Protein AF-A0AAV0TMD1-F1 (afdb_monomer)

Mean predicted aligned error: 18.76 Å

Solvent-accessible surface area (backbone atoms only — not comparable to full-atom values): 13652 Å² total; per-residue (Å²): 110,69,68,64,51,49,54,60,65,64,40,87,86,66,90,62,85,29,67,58,72,55,53,48,54,49,57,73,68,62,56,86,74,88,58,94,84,56,77,78,80,42,66,69,58,45,50,56,49,50,53,46,51,49,51,52,54,51,53,52,48,53,52,71,69,36,71,68,27,58,66,19,66,53,48,62,47,55,46,44,46,55,53,45,29,69,76,65,32,58,67,54,47,52,52,48,54,50,50,51,54,51,47,66,62,55,77,72,71,88,73,93,77,91,77,90,79,87,89,81,87,87,86,86,90,80,91,77,91,75,90,76,80,94,77,79,87,77,76,74,48,55,12,84,78,79,70,43,77,40,86,79,82,76,90,77,91,87,83,87,83,93,82,81,92,76,87,75,98,78,67,97,56,57,67,44,68,47,96,88,67,53,52,29,40,41,90,62,42,51,65,47,35,76,76,64,42,29,42,92,73,78,62,48,69,73,80,127

Organism: NCBI:txid134698

Secondary structure (DSSP, 8-state):
-HHHHHHHHT-TT---SSSHHHHHHHHHHHS----TTS-TT-HHHHHHHHHHHHHHHHHHHHHHH-GGGGG-HIIIIIIHHHHHHHHH-HHHHHHHHHHHHHHHHHTT--------------------------------EE-TTT-PEE-----S----------S-----PPEEEPTTS-EEEHHHHHHHHHHH-B-TTT--B---

Foldseek 3Di:
DLLVQLLVLLPPPDDWQACSVVLNVLSVPLQDDDDPPDPCPDPVNVVVNVVSVVVNLVVLVVSLPPPSRLLDPSSPPVSVLSSCCVPPNPVRSVVVVVVVVVVVVVVPDDDDDDDDDDDDDDDDDDDDDDDDDDDDPPPFQAAPQSRHGDDDPDPDDDDDDDPDDDDDCPDPFDWDQAPVRHIHGPVRCVVVCVPQCADPSPRHRRDD

Sequence (208 aa):
MLHQQLLLTLQHGHFCNAACPWLYSFLSTRFPRKHIFQRSSSSRTVQARREKLLLLLTSTLDFLLNKKNYACNIAINDVAKLFAEFLYGKDAVAQYIVKYKSKATSSKNHSQHRSVGVLHGDEELAGSILNNKPGQQSGFIICGVCNGPVACRVKGDSHVSLLNASRRRRSSAYAITLQCGHQFHDECIVPVLNETLRCPTCYHLEIQ

InterPro domains:
  IPR001841 Zinc finger, RING-type [PF13923] (176-202)
  IPR001841 Zinc finger, RING-type [PS50089] (143-202)
  IPR001841 Zinc finger, RING-type [SM00184] (143-202)
  IPR013083 Zinc finger, RING/FYVE/PHD-type [G3DSA:3.30.40.10] (128-206)

Radius of gyration: 23.85 Å; Cα contacts (8 Å, |Δi|>4): 154; chains: 1; bounding box: 53×59×67 Å

Nearest PDB structures (foldseek):
  2ect-assembly1_A  TM=7.270E-01  e=2.287E-02  Mus musculus
  5ulh-assembly1_C  TM=8.776E-01  e=6.868E-02  Homo sapiens
  1x4j-assembly1_A  TM=8.023E-01  e=5.774E-02  Homo sapiens
  7ojx-assembly1_A  TM=8.422E-01  e=9.173E-02  Homo sapiens

pLDDT: mean 71.26, std 21.23, range [29.3, 96.12]

Structure (mmCIF, N/CA/C/O backbone):
data_AF-A0AAV0TMD1-F1
#
_entry.id   AF-A0AAV0TMD1-F1
#
loop_
_atom_site.group_PDB
_atom_site.id
_atom_site.type_symbol
_atom_site.label_atom_id
_atom_site.label_alt_id
_atom_site.label_comp_id
_atom_site.label_asym_id
_atom_site.label_entity_id
_atom_site.label_seq_id
_atom_site.pdbx_PDB_ins_code
_atom_site.Cartn_x
_atom_site.Cartn_y
_atom_site.Cartn_z
_atom_site.occupancy
_atom_site.B_iso_or_equiv
_atom_site.auth_seq_id
_atom_site.auth_comp_id
_atom_site.auth_asym_id
_atom_site.auth_atom_id
_atom_site.pdbx_PDB_model_num
ATOM 1 N N . MET A 1 1 ? 13.495 7.071 -4.441 1.00 71.75 1 MET A N 1
ATOM 2 C CA . MET A 1 1 ? 13.081 6.016 -5.397 1.00 71.75 1 MET A CA 1
ATOM 3 C C . MET A 1 1 ? 12.053 5.157 -4.678 1.00 71.75 1 MET A C 1
ATOM 5 O O . MET A 1 1 ? 12.425 4.532 -3.692 1.00 71.75 1 MET A O 1
ATOM 9 N N . LEU A 1 2 ? 10.787 5.161 -5.123 1.00 84.81 2 LEU A N 1
ATOM 10 C CA . LEU A 1 2 ? 9.647 4.563 -4.401 1.00 84.81 2 LEU A CA 1
ATOM 11 C C . LEU A 1 2 ? 9.932 3.151 -3.879 1.00 84.81 2 LEU A C 1
ATOM 13 O O . LEU A 1 2 ? 9.699 2.879 -2.713 1.00 84.81 2 LEU A O 1
ATOM 17 N N . HIS A 1 3 ? 10.464 2.268 -4.726 1.00 87.69 3 HIS A N 1
ATOM 18 C CA . HIS A 1 3 ? 10.733 0.874 -4.364 1.00 87.69 3 HIS A CA 1
ATOM 19 C C . HIS A 1 3 ? 11.619 0.731 -3.121 1.00 87.69 3 HIS A C 1
ATOM 21 O O . HIS A 1 3 ? 11.252 0.023 -2.191 1.00 87.69 3 HIS A O 1
ATOM 27 N N . GLN A 1 4 ? 12.734 1.461 -3.066 1.00 87.62 4 GLN A N 1
ATOM 28 C CA . GLN A 1 4 ? 13.6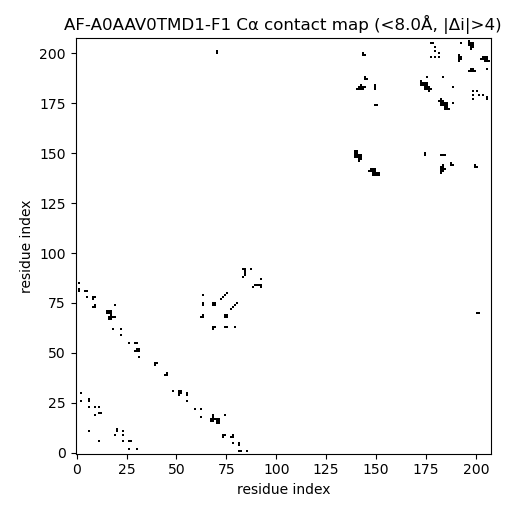28 1.444 -1.906 1.00 87.62 4 GLN A CA 1
ATOM 29 C C . GLN A 1 4 ? 12.930 1.990 -0.657 1.00 87.62 4 GLN A C 1
ATOM 31 O O . GLN A 1 4 ? 13.082 1.430 0.422 1.00 87.62 4 GLN A O 1
ATOM 36 N N . GLN A 1 5 ? 12.135 3.053 -0.807 1.00 90.00 5 GLN A N 1
ATOM 37 C CA . GLN A 1 5 ? 11.388 3.640 0.306 1.00 90.00 5 GLN A CA 1
ATOM 38 C C . GLN A 1 5 ? 10.318 2.679 0.832 1.00 90.00 5 GLN A C 1
ATOM 40 O O . GLN A 1 5 ? 10.209 2.516 2.038 1.00 90.00 5 GLN A O 1
ATOM 45 N N . LEU A 1 6 ? 9.600 1.976 -0.049 1.00 89.94 6 LEU A N 1
ATOM 46 C CA . LEU A 1 6 ? 8.625 0.959 0.345 1.00 89.94 6 LEU A CA 1
ATOM 47 C C . LEU A 1 6 ? 9.282 -0.188 1.118 1.00 89.94 6 LEU A C 1
ATOM 49 O O . LEU A 1 6 ? 8.762 -0.580 2.157 1.00 89.94 6 LEU A O 1
ATOM 53 N N . LEU A 1 7 ? 10.424 -0.705 0.651 1.00 90.19 7 LEU A N 1
ATOM 54 C CA . LEU A 1 7 ? 11.139 -1.782 1.347 1.00 90.19 7 LEU A CA 1
ATOM 55 C C . LEU A 1 7 ? 11.644 -1.348 2.730 1.00 90.19 7 LEU A C 1
ATOM 57 O O . LEU A 1 7 ? 11.557 -2.125 3.677 1.00 90.19 7 LEU A O 1
ATOM 61 N N . LEU A 1 8 ? 12.147 -0.116 2.852 1.00 88.25 8 LEU A N 1
ATOM 62 C CA . LEU A 1 8 ? 12.602 0.441 4.128 1.00 88.25 8 LEU A CA 1
ATOM 63 C C . LEU A 1 8 ? 11.435 0.661 5.097 1.00 88.25 8 LEU A C 1
ATOM 65 O O . LEU A 1 8 ? 11.515 0.273 6.259 1.00 88.25 8 LEU A O 1
ATOM 69 N N . THR A 1 9 ? 10.339 1.248 4.615 1.00 87.75 9 THR A N 1
ATOM 70 C CA . THR A 1 9 ? 9.151 1.536 5.425 1.00 87.75 9 THR A CA 1
ATOM 71 C C . THR A 1 9 ? 8.428 0.279 5.866 1.00 87.75 9 THR A C 1
ATOM 73 O O . THR A 1 9 ? 7.967 0.219 6.998 1.00 87.75 9 THR A O 1
ATOM 76 N N . LEU A 1 10 ? 8.375 -0.748 5.016 1.00 85.06 10 LEU A N 1
ATOM 77 C CA . LEU A 1 10 ? 7.808 -2.039 5.388 1.00 85.06 10 LEU A CA 1
ATOM 78 C C . LEU A 1 10 ? 8.576 -2.736 6.510 1.00 85.06 10 LEU A C 1
ATOM 80 O O . LEU A 1 10 ? 8.071 -3.758 6.948 1.00 85.06 10 LEU A O 1
ATOM 84 N N . GLN A 1 11 ? 9.738 -2.229 6.956 1.00 71.00 11 GLN A N 1
ATOM 85 C CA . GLN A 1 11 ? 10.511 -2.721 8.103 1.00 71.00 11 GLN A CA 1
ATOM 86 C C . GLN A 1 11 ? 10.475 -4.248 8.216 1.00 71.00 11 GLN A C 1
ATOM 88 O O . GLN A 1 11 ? 9.610 -4.822 8.883 1.00 71.00 11 GLN A O 1
ATOM 93 N N . HIS A 1 12 ? 11.397 -4.916 7.526 1.00 68.56 12 HIS A N 1
ATOM 94 C CA . HIS A 1 12 ? 11.521 -6.370 7.584 1.00 68.56 12 HIS A CA 1
ATOM 95 C C . HIS A 1 12 ? 11.358 -6.926 9.003 1.00 68.56 12 HIS A C 1
ATOM 97 O O . HIS A 1 12 ? 12.115 -6.562 9.898 1.00 68.56 12 HIS A O 1
ATOM 103 N N . GLY A 1 13 ? 10.405 -7.845 9.179 1.00 64.44 13 GLY A N 1
ATOM 104 C CA . GLY A 1 13 ? 10.243 -8.578 10.435 1.00 64.44 13 GLY A CA 1
ATOM 105 C C . GLY A 1 13 ? 9.405 -7.880 11.508 1.00 64.44 13 GLY A C 1
ATOM 106 O O . GLY A 1 13 ? 9.410 -8.344 12.643 1.00 64.44 13 GLY A O 1
ATOM 107 N N . HIS A 1 14 ? 8.663 -6.812 11.190 1.00 79.31 14 HIS A N 1
ATOM 108 C CA . HIS A 1 14 ? 7.630 -6.334 12.110 1.00 79.31 14 HIS A CA 1
ATOM 109 C C . HIS A 1 14 ? 6.510 -7.377 12.266 1.00 79.31 14 HIS A C 1
ATOM 111 O O . HIS A 1 14 ? 6.084 -8.019 11.301 1.00 79.31 14 HIS A O 1
ATOM 117 N N . PHE A 1 15 ? 6.004 -7.522 13.488 1.00 78.69 15 PHE A N 1
ATOM 118 C CA . PHE A 1 15 ? 4.917 -8.443 13.797 1.00 78.69 15 PHE A CA 1
ATOM 119 C C . PHE A 1 15 ? 3.576 -7.750 13.550 1.00 78.69 15 PHE A C 1
ATOM 121 O O . PHE A 1 15 ? 3.218 -6.798 14.240 1.00 78.69 15 PHE A O 1
ATOM 128 N N . CYS A 1 16 ? 2.833 -8.206 12.544 1.00 85.94 16 CYS A N 1
ATOM 129 C CA . CYS A 1 16 ? 1.462 -7.768 12.294 1.00 85.94 16 CYS A CA 1
ATOM 130 C C . CYS A 1 16 ? 0.630 -8.906 11.695 1.00 85.94 16 CYS A C 1
ATOM 132 O O . CYS A 1 16 ? 1.174 -9.895 11.209 1.00 85.94 16 CYS A O 1
ATOM 134 N N . ASN A 1 17 ? -0.694 -8.737 11.689 1.00 82.56 17 ASN A N 1
ATOM 135 C CA . ASN A 1 17 ? -1.629 -9.706 11.111 1.00 82.56 17 ASN A CA 1
ATOM 136 C C . ASN A 1 17 ? -1.992 -9.402 9.639 1.00 82.56 17 ASN A C 1
ATOM 138 O O . ASN A 1 17 ? -2.983 -9.907 9.116 1.00 82.56 17 ASN A O 1
ATOM 142 N N . ALA A 1 18 ? -1.224 -8.529 8.982 1.00 89.75 18 ALA A N 1
ATOM 143 C CA . ALA A 1 18 ? -1.392 -8.174 7.576 1.00 89.75 18 ALA A CA 1
ATOM 144 C C . ALA A 1 18 ? -0.436 -8.986 6.691 1.00 89.75 18 ALA A C 1
ATOM 146 O O . ALA A 1 18 ? 0.577 -9.513 7.149 1.00 89.75 18 ALA A O 1
ATOM 147 N N . ALA A 1 19 ? -0.682 -9.005 5.381 1.00 91.62 19 ALA A N 1
ATOM 148 C CA . ALA A 1 19 ? 0.196 -9.654 4.405 1.00 91.62 19 ALA A CA 1
ATOM 149 C C . ALA A 1 19 ? 1.494 -8.853 4.114 1.00 91.62 19 ALA A C 1
ATOM 151 O O . ALA A 1 19 ? 2.030 -8.899 3.006 1.00 91.62 19 ALA A O 1
ATOM 152 N N . CYS A 1 20 ? 2.014 -8.095 5.087 1.00 92.06 20 CYS A N 1
ATOM 153 C CA . CYS A 1 20 ? 3.239 -7.306 4.942 1.00 92.06 20 CYS A CA 1
ATOM 154 C C . CYS A 1 20 ? 4.465 -8.146 4.531 1.00 92.06 20 CYS A C 1
ATOM 156 O O . CYS A 1 20 ? 5.206 -7.696 3.651 1.00 92.06 20 CYS A O 1
ATOM 158 N N . PRO A 1 21 ? 4.677 -9.374 5.062 1.00 89.94 21 PRO A N 1
ATOM 159 C CA . PRO A 1 21 ? 5.773 -10.235 4.608 1.00 89.94 21 PRO A CA 1
ATOM 160 C C . PRO A 1 21 ? 5.674 -10.607 3.122 1.00 89.94 21 PRO A C 1
ATOM 162 O O . PRO A 1 21 ? 6.691 -10.690 2.423 1.00 89.94 21 PRO A O 1
ATOM 165 N N . TRP A 1 22 ? 4.448 -10.792 2.622 1.00 91.94 22 TRP A N 1
ATOM 166 C CA . TRP A 1 22 ? 4.200 -11.053 1.207 1.00 91.94 22 TRP A CA 1
ATOM 167 C C . TRP A 1 22 ? 4.549 -9.830 0.359 1.00 91.94 22 TRP A C 1
ATOM 169 O O . TRP A 1 22 ? 5.312 -9.963 -0.598 1.00 91.94 22 TRP A O 1
ATOM 179 N N . LEU A 1 23 ? 4.066 -8.638 0.732 1.00 92.94 23 LEU A N 1
ATOM 180 C CA . LEU A 1 23 ? 4.329 -7.419 -0.038 1.00 92.94 23 LEU A CA 1
ATOM 181 C C . LEU A 1 23 ? 5.831 -7.120 -0.091 1.00 92.94 23 LEU A C 1
ATOM 183 O O . LEU A 1 23 ? 6.365 -6.801 -1.154 1.00 92.94 23 LEU A O 1
ATOM 187 N N . TYR A 1 24 ? 6.528 -7.294 1.034 1.00 91.94 24 TYR A N 1
ATOM 188 C CA . TYR A 1 24 ? 7.977 -7.162 1.093 1.00 91.94 24 TYR A CA 1
ATOM 189 C C . TYR A 1 24 ? 8.672 -8.115 0.097 1.00 91.94 24 TYR A C 1
ATOM 191 O O . TYR A 1 24 ? 9.480 -7.693 -0.741 1.00 91.94 24 TYR A O 1
ATOM 199 N N . SER A 1 25 ? 8.352 -9.412 0.167 1.00 90.62 25 SER A N 1
ATOM 200 C CA . SER A 1 25 ? 8.938 -10.441 -0.706 1.00 90.62 25 SER A CA 1
ATOM 201 C C . SER A 1 25 ? 8.643 -10.168 -2.181 1.00 90.62 25 SER A C 1
ATOM 203 O O . SER A 1 25 ? 9.502 -10.318 -3.052 1.00 90.62 25 SER A O 1
ATOM 205 N N . PHE A 1 26 ? 7.433 -9.710 -2.479 1.00 92.50 26 PHE A N 1
ATOM 206 C CA . PHE A 1 26 ? 7.010 -9.373 -3.827 1.00 92.50 26 PHE A CA 1
ATOM 207 C C . PHE A 1 26 ? 7.788 -8.177 -4.394 1.00 92.50 26 PHE A C 1
ATOM 209 O O . PHE A 1 26 ? 8.365 -8.271 -5.481 1.00 92.50 26 PHE A O 1
ATOM 216 N N . LEU A 1 27 ? 7.877 -7.076 -3.643 1.00 91.25 27 LEU A N 1
ATOM 217 C CA . LEU A 1 27 ? 8.606 -5.877 -4.058 1.00 91.25 27 LEU A CA 1
ATOM 218 C C . LEU A 1 27 ? 10.103 -6.162 -4.233 1.00 91.25 27 LEU A C 1
ATOM 220 O O . LEU A 1 27 ? 10.699 -5.739 -5.223 1.00 91.25 27 LEU A O 1
ATOM 224 N N . SER A 1 28 ? 10.722 -6.889 -3.304 1.00 88.19 28 SER A N 1
ATOM 225 C CA . SER A 1 28 ? 12.162 -7.186 -3.345 1.00 88.19 28 SER A CA 1
ATOM 226 C C . SER A 1 28 ? 12.557 -8.090 -4.520 1.00 88.19 28 SER A C 1
ATOM 228 O O . SER A 1 28 ? 13.621 -7.899 -5.114 1.00 88.1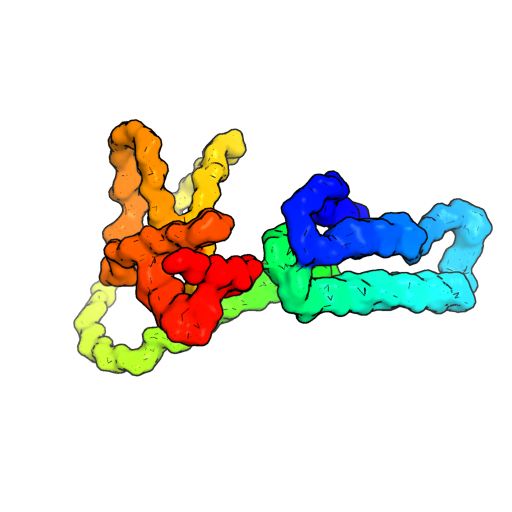9 28 SER A O 1
ATOM 230 N N . THR A 1 29 ? 11.697 -9.034 -4.909 1.00 87.69 29 THR A N 1
ATOM 231 C CA . THR A 1 29 ? 12.007 -10.016 -5.962 1.00 87.69 29 THR A CA 1
ATOM 232 C C . THR A 1 29 ? 11.617 -9.564 -7.366 1.00 87.69 29 THR A C 1
ATOM 234 O O . THR A 1 29 ? 12.316 -9.884 -8.329 1.00 87.69 29 THR A O 1
ATOM 237 N N . ARG A 1 30 ? 10.509 -8.829 -7.519 1.00 83.69 30 ARG A N 1
ATOM 238 C CA . ARG A 1 30 ? 9.927 -8.520 -8.837 1.00 83.69 30 ARG A CA 1
ATOM 239 C C . ARG A 1 30 ? 10.377 -7.185 -9.427 1.00 83.69 30 ARG A C 1
ATOM 241 O O . ARG A 1 30 ? 10.066 -6.910 -10.588 1.00 83.69 30 ARG A O 1
ATOM 248 N N . PHE A 1 31 ? 11.135 -6.375 -8.686 1.00 85.25 31 PHE A N 1
ATOM 249 C CA . PHE A 1 31 ? 11.624 -5.095 -9.195 1.00 85.25 31 PHE A CA 1
ATOM 250 C C . PHE A 1 31 ? 12.601 -5.269 -10.372 1.00 85.25 31 PHE A C 1
ATOM 252 O O . PHE A 1 31 ? 13.573 -6.023 -10.256 1.00 85.25 31 PHE A O 1
ATOM 259 N N . PRO A 1 32 ? 12.390 -4.571 -11.508 1.00 81.94 32 PRO A N 1
ATOM 260 C CA . PRO A 1 32 ? 13.301 -4.640 -12.645 1.00 81.94 32 PRO A CA 1
ATOM 261 C C . PRO A 1 32 ? 14.714 -4.184 -12.258 1.00 81.94 32 PRO A C 1
ATOM 263 O O . PRO A 1 32 ? 14.948 -3.012 -11.960 1.00 81.94 32 PRO A O 1
ATOM 266 N N . ARG A 1 33 ? 15.680 -5.108 -12.270 1.00 77.44 33 ARG A N 1
ATOM 267 C CA . ARG A 1 33 ? 17.081 -4.787 -11.975 1.00 77.44 33 ARG A CA 1
ATOM 268 C C . ARG A 1 33 ? 17.715 -4.005 -13.124 1.00 77.44 33 ARG A C 1
ATOM 270 O O . ARG A 1 33 ? 17.403 -4.210 -14.299 1.00 77.44 33 ARG A O 1
ATOM 277 N N . LYS A 1 34 ? 18.636 -3.107 -12.777 1.00 68.69 34 LYS A N 1
ATOM 278 C CA . LYS A 1 34 ? 19.469 -2.403 -13.754 1.00 68.69 34 LYS A CA 1
ATOM 279 C C . LYS A 1 34 ? 20.534 -3.379 -14.258 1.00 68.69 34 LYS A C 1
ATOM 281 O O . LYS A 1 34 ? 21.444 -3.721 -13.512 1.00 68.69 34 LYS A O 1
ATOM 286 N N . HIS A 1 35 ? 20.417 -3.837 -15.501 1.00 66.94 35 HIS A N 1
ATOM 287 C CA . HIS A 1 35 ? 21.495 -4.569 -16.165 1.00 66.94 35 HIS A CA 1
ATOM 288 C C . HIS A 1 35 ? 22.387 -3.581 -16.915 1.00 66.94 35 HIS A C 1
ATOM 290 O O . HIS A 1 35 ? 21.916 -2.858 -17.791 1.00 66.94 35 HIS A O 1
ATOM 296 N N . ILE A 1 36 ? 23.670 -3.573 -16.559 1.00 64.44 36 ILE A N 1
ATOM 297 C CA . ILE A 1 36 ? 24.686 -2.613 -17.024 1.00 64.44 36 ILE A CA 1
ATOM 298 C C . ILE A 1 36 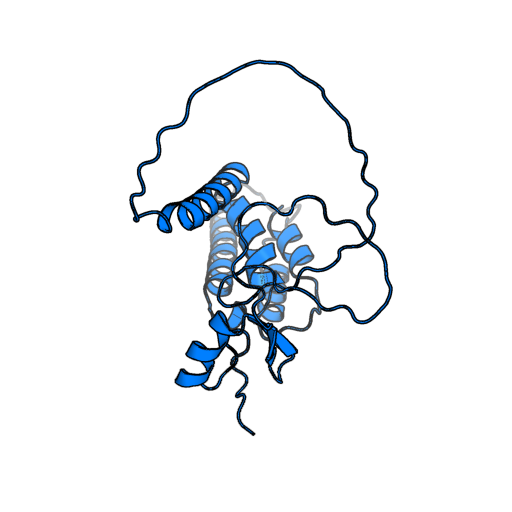? 24.998 -2.787 -18.527 1.00 64.44 36 ILE A C 1
ATOM 300 O O . ILE A 1 36 ? 25.444 -1.853 -19.180 1.00 64.44 36 ILE A O 1
ATOM 304 N N . PHE A 1 37 ? 24.672 -3.954 -19.098 1.00 62.25 37 PHE A N 1
ATOM 305 C CA . PHE A 1 37 ? 24.951 -4.317 -20.496 1.00 62.25 37 PHE A CA 1
ATOM 306 C C . PHE A 1 37 ? 23.702 -4.424 -21.385 1.00 62.25 37 PHE A C 1
ATOM 308 O O . PHE A 1 37 ? 23.786 -4.833 -22.541 1.00 62.25 37 PHE A O 1
ATOM 315 N N . GLN A 1 38 ? 22.518 -4.083 -20.870 1.00 63.59 38 GLN A N 1
ATOM 316 C CA . GLN A 1 38 ? 21.269 -4.266 -21.608 1.00 63.59 38 GLN A CA 1
ATOM 317 C C . GLN A 1 38 ? 20.860 -2.954 -22.283 1.00 63.59 38 GLN A C 1
ATOM 319 O O . GLN A 1 38 ? 20.545 -1.976 -21.602 1.00 63.59 38 GLN A O 1
ATOM 324 N N . ARG A 1 39 ? 20.843 -2.934 -23.625 1.00 63.00 39 ARG A N 1
ATOM 325 C CA . ARG A 1 39 ? 20.463 -1.764 -24.437 1.00 63.00 39 ARG A CA 1
ATOM 326 C C . ARG A 1 39 ? 19.087 -1.251 -23.990 1.00 63.00 39 ARG A C 1
ATOM 328 O O . ARG A 1 39 ? 18.055 -1.872 -24.242 1.00 63.00 39 ARG A O 1
ATOM 335 N N . SER A 1 40 ? 19.093 -0.137 -23.256 1.00 64.25 40 SER A N 1
ATOM 336 C CA . SER A 1 40 ? 17.947 0.353 -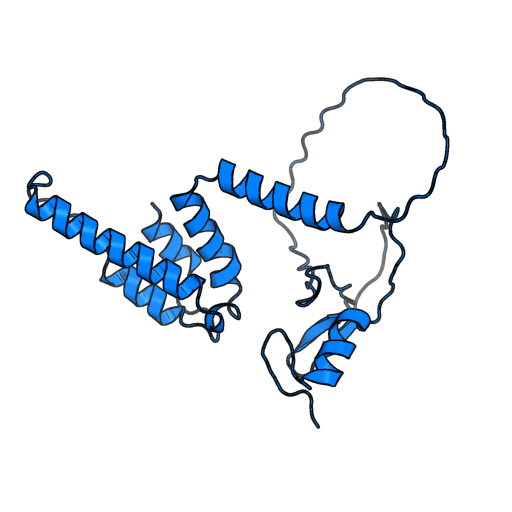22.474 1.00 64.25 40 SER A CA 1
ATOM 337 C C . SER A 1 40 ? 16.793 0.898 -23.324 1.00 64.25 40 SER A C 1
ATOM 339 O O . SER A 1 40 ? 15.728 1.191 -22.785 1.00 64.25 40 SER A O 1
ATOM 341 N N . SER A 1 41 ? 17.003 1.052 -24.628 1.00 70.25 41 SER A N 1
ATOM 342 C CA . SER A 1 41 ? 16.116 1.769 -25.544 1.00 70.25 41 SER A CA 1
ATOM 343 C C . SER A 1 41 ? 15.314 0.868 -26.484 1.00 70.25 41 SER A C 1
ATOM 345 O O . SER A 1 41 ? 14.560 1.380 -27.305 1.00 70.25 41 SER A O 1
ATOM 347 N N . SER A 1 42 ? 15.435 -0.464 -26.391 1.00 83.81 42 SER A N 1
ATOM 348 C CA . SER A 1 42 ? 14.592 -1.341 -27.215 1.00 83.81 42 SER A CA 1
ATOM 349 C C . SER A 1 42 ? 13.130 -1.247 -26.760 1.00 83.81 42 SER A C 1
ATOM 351 O O . SER A 1 42 ? 12.847 -1.369 -25.564 1.00 83.81 42 SER A O 1
ATOM 353 N N . SER A 1 43 ? 12.201 -1.068 -27.708 1.00 84.94 43 SER A N 1
ATOM 354 C CA . SER A 1 43 ? 10.757 -0.985 -27.429 1.00 84.94 43 SER A CA 1
ATOM 355 C C . SER A 1 43 ? 10.268 -2.185 -26.605 1.00 84.94 43 SER A C 1
ATOM 357 O O . SER A 1 43 ? 9.580 -2.019 -25.599 1.00 84.94 43 SER A O 1
ATOM 359 N N . ARG A 1 44 ? 10.747 -3.396 -26.929 1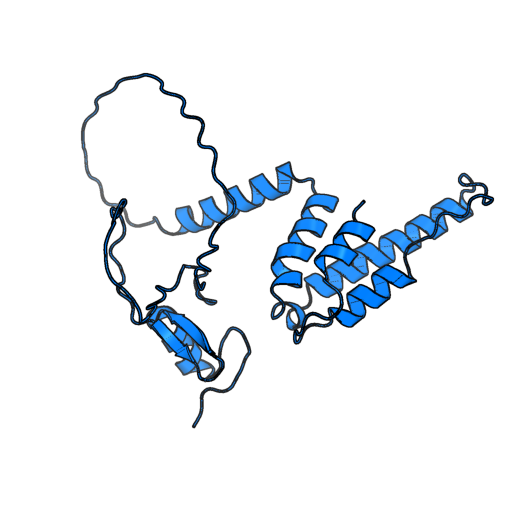.00 85.31 44 ARG A N 1
ATOM 360 C CA . ARG A 1 44 ? 10.442 -4.627 -26.184 1.00 85.31 44 ARG A CA 1
ATOM 361 C C . ARG A 1 44 ? 10.926 -4.571 -24.730 1.00 85.31 44 ARG A C 1
ATOM 363 O O . ARG A 1 44 ? 10.188 -4.949 -23.825 1.00 85.31 44 ARG A O 1
ATOM 370 N N . THR A 1 45 ? 12.146 -4.086 -24.486 1.00 85.50 45 THR A N 1
ATOM 371 C CA . THR A 1 45 ? 12.697 -3.943 -23.125 1.00 85.50 45 THR A CA 1
ATOM 372 C C . THR A 1 45 ? 11.915 -2.905 -22.323 1.00 85.50 45 THR A C 1
ATOM 374 O O . THR A 1 45 ? 11.628 -3.128 -21.147 1.00 85.50 45 THR A O 1
ATOM 377 N N . VAL A 1 46 ? 11.572 -1.774 -22.943 1.00 86.56 46 VAL A N 1
ATOM 378 C CA . VAL A 1 46 ? 10.792 -0.704 -22.307 1.00 86.56 46 VAL A CA 1
ATOM 379 C C . VAL A 1 46 ? 9.395 -1.204 -21.945 1.00 86.56 46 VAL A C 1
ATOM 381 O O . VAL A 1 46 ? 8.970 -1.025 -20.806 1.00 86.56 46 VAL A O 1
ATOM 384 N N . GLN A 1 47 ? 8.723 -1.900 -22.862 1.00 90.06 47 GLN A N 1
ATOM 385 C CA . GLN A 1 47 ? 7.388 -2.448 -22.641 1.00 90.06 47 GLN A CA 1
ATOM 386 C C . GLN A 1 47 ? 7.377 -3.503 -21.524 1.00 90.06 47 GLN A C 1
ATOM 388 O O . GLN A 1 47 ? 6.604 -3.382 -20.577 1.00 90.06 47 GLN A O 1
ATOM 393 N N . ALA A 1 48 ? 8.312 -4.458 -21.538 1.00 87.12 48 ALA A N 1
ATOM 394 C CA . ALA A 1 48 ? 8.421 -5.458 -20.474 1.00 87.12 48 ALA A CA 1
ATOM 395 C C . ALA A 1 48 ? 8.739 -4.832 -19.100 1.00 87.12 48 ALA A C 1
ATOM 397 O O . ALA A 1 48 ? 8.267 -5.298 -18.061 1.00 87.12 48 ALA A O 1
ATOM 398 N N . ARG A 1 49 ? 9.543 -3.757 -19.065 1.00 88.19 49 ARG A N 1
ATOM 399 C CA . ARG A 1 49 ? 9.783 -2.988 -17.832 1.00 88.19 49 ARG A CA 1
ATOM 400 C C . ARG A 1 49 ? 8.510 -2.286 -17.365 1.00 88.19 49 ARG A C 1
ATOM 402 O O . ARG A 1 49 ? 8.207 -2.348 -16.177 1.00 88.19 49 ARG A O 1
ATOM 409 N N . ARG A 1 50 ? 7.765 -1.656 -18.278 1.00 91.00 50 ARG A N 1
ATOM 410 C CA . ARG A 1 50 ? 6.490 -0.990 -17.985 1.00 91.00 50 ARG A CA 1
ATOM 411 C C . ARG A 1 50 ? 5.476 -1.966 -17.394 1.00 91.00 50 ARG A C 1
ATOM 413 O O . ARG A 1 50 ? 4.893 -1.653 -16.364 1.00 91.00 50 ARG A O 1
ATOM 420 N N . GLU A 1 51 ? 5.308 -3.141 -17.991 1.00 92.12 51 GLU A N 1
ATOM 421 C CA . GLU A 1 51 ? 4.386 -4.180 -17.508 1.00 92.12 51 GLU A CA 1
ATOM 422 C C . GLU A 1 51 ? 4.738 -4.644 -16.094 1.00 92.12 51 GLU A C 1
ATOM 424 O O . GLU A 1 51 ? 3.871 -4.702 -15.224 1.00 92.12 51 GLU A O 1
ATOM 429 N N . LYS A 1 52 ? 6.025 -4.888 -15.819 1.00 90.38 52 LYS A N 1
ATOM 430 C CA . LYS A 1 52 ? 6.480 -5.249 -14.469 1.00 90.38 52 LYS A CA 1
ATOM 431 C C . LYS A 1 52 ? 6.240 -4.132 -13.458 1.00 90.38 52 LYS A C 1
ATOM 433 O O . LYS A 1 52 ? 5.791 -4.409 -12.352 1.00 90.38 52 LYS A O 1
ATOM 438 N N . LEU A 1 53 ? 6.524 -2.880 -13.815 1.00 91.69 53 LEU A N 1
ATOM 439 C CA . LEU A 1 53 ? 6.265 -1.738 -12.934 1.00 91.69 53 LEU A CA 1
ATOM 440 C C . LEU A 1 53 ? 4.767 -1.560 -12.671 1.00 91.69 53 LEU A C 1
ATOM 442 O O . LEU A 1 53 ? 4.377 -1.330 -11.530 1.00 91.69 53 LEU A O 1
ATOM 446 N N . LEU A 1 54 ? 3.929 -1.722 -13.695 1.00 93.62 54 LEU A N 1
ATOM 447 C CA . LEU A 1 54 ? 2.479 -1.664 -13.548 1.00 93.62 54 LEU A CA 1
ATOM 448 C C . LEU A 1 54 ? 1.975 -2.771 -12.618 1.00 93.62 54 LEU A C 1
ATOM 450 O O . LEU A 1 54 ? 1.178 -2.494 -11.723 1.00 93.62 54 LEU A O 1
ATOM 454 N N . LEU A 1 55 ? 2.483 -3.995 -12.771 1.00 93.81 55 LEU A N 1
ATOM 455 C CA . LEU A 1 55 ? 2.168 -5.112 -11.883 1.00 93.81 55 LEU A CA 1
ATOM 456 C C . LEU A 1 55 ? 2.558 -4.808 -10.429 1.00 93.81 55 LEU A C 1
ATOM 458 O O . LEU A 1 55 ? 1.794 -5.104 -9.513 1.00 93.81 55 LEU A O 1
ATOM 462 N N . LEU A 1 56 ? 3.717 -4.180 -10.205 1.00 93.44 56 LEU A N 1
ATOM 463 C CA . LEU A 1 56 ? 4.143 -3.773 -8.865 1.00 93.44 56 LEU A CA 1
ATOM 464 C C . LEU A 1 56 ? 3.191 -2.746 -8.246 1.00 93.44 56 LEU A C 1
ATOM 466 O O . LEU A 1 56 ? 2.776 -2.909 -7.099 1.00 93.44 56 LEU A O 1
ATOM 470 N N . LEU A 1 57 ? 2.837 -1.703 -9.001 1.00 94.31 57 LEU A N 1
ATOM 471 C CA . LEU A 1 57 ? 1.958 -0.636 -8.522 1.00 94.31 57 LEU A CA 1
ATOM 472 C C . LEU A 1 57 ? 0.550 -1.160 -8.227 1.00 94.31 57 LEU A C 1
ATOM 474 O O . LEU A 1 57 ? 0.009 -0.900 -7.158 1.00 94.31 57 LEU A O 1
ATOM 478 N N . THR A 1 58 ? -0.020 -1.939 -9.143 1.00 96.06 58 THR A N 1
ATOM 479 C CA . THR A 1 58 ? -1.364 -2.516 -8.990 1.00 96.06 58 THR A CA 1
ATOM 480 C C . THR A 1 58 ? -1.437 -3.509 -7.835 1.00 96.06 58 THR A C 1
ATOM 482 O O . THR A 1 58 ? -2.354 -3.420 -7.030 1.00 96.06 58 THR A O 1
ATOM 485 N N . SER A 1 59 ? -0.440 -4.381 -7.673 1.00 96.06 59 SER A N 1
ATOM 486 C CA . SER A 1 59 ? -0.398 -5.322 -6.542 1.00 96.06 59 SER A CA 1
ATOM 487 C C . SER A 1 59 ? -0.211 -4.607 -5.198 1.00 96.06 59 SER A C 1
ATOM 489 O O . SER A 1 59 ? -0.760 -5.031 -4.185 1.00 96.06 59 SER A O 1
ATOM 491 N N . THR A 1 60 ? 0.548 -3.504 -5.175 1.00 95.00 60 THR A N 1
ATOM 492 C CA . THR A 1 60 ? 0.693 -2.677 -3.964 1.00 95.00 60 THR A CA 1
ATOM 493 C C . THR A 1 60 ? -0.624 -1.977 -3.622 1.00 95.00 60 THR A C 1
ATOM 495 O O . THR A 1 60 ? -1.000 -1.933 -2.455 1.00 95.00 60 THR A O 1
ATOM 498 N N . LEU A 1 61 ? -1.355 -1.477 -4.625 1.00 95.81 61 LEU A N 1
ATOM 499 C CA . LEU A 1 61 ? -2.700 -0.925 -4.434 1.00 95.81 61 LEU A CA 1
ATOM 500 C C . LEU A 1 61 ? -3.684 -1.971 -3.917 1.00 95.81 61 LEU A C 1
ATOM 502 O O . LEU A 1 61 ? -4.387 -1.697 -2.954 1.00 95.81 61 LEU A O 1
ATOM 506 N N . ASP A 1 62 ? -3.718 -3.158 -4.519 1.00 96.12 62 ASP A N 1
ATOM 507 C CA . ASP A 1 62 ? -4.605 -4.242 -4.091 1.00 96.12 62 ASP A CA 1
ATOM 508 C C . ASP A 1 62 ? -4.357 -4.621 -2.623 1.00 96.12 62 ASP A C 1
ATOM 510 O O . ASP A 1 62 ? -5.284 -4.694 -1.816 1.00 96.12 62 ASP A O 1
ATOM 514 N N . PHE A 1 63 ? -3.084 -4.722 -2.229 1.00 95.88 63 PHE A N 1
ATOM 515 C CA . PHE A 1 63 ? -2.704 -4.891 -0.830 1.00 95.88 63 PHE A CA 1
ATOM 516 C C . PHE A 1 63 ? -3.226 -3.759 0.069 1.00 95.88 63 PHE A C 1
ATOM 518 O O . PHE A 1 63 ? -3.795 -4.039 1.124 1.00 95.88 63 PHE A O 1
ATOM 525 N N . LEU A 1 64 ? -3.045 -2.498 -0.334 1.00 94.88 64 LEU A N 1
ATOM 526 C CA . LEU A 1 64 ? -3.457 -1.326 0.446 1.00 94.88 64 LEU A CA 1
ATOM 527 C C . LEU A 1 64 ? -4.975 -1.158 0.545 1.00 94.88 64 LEU A C 1
ATOM 529 O O . LEU A 1 64 ? -5.442 -0.551 1.501 1.00 94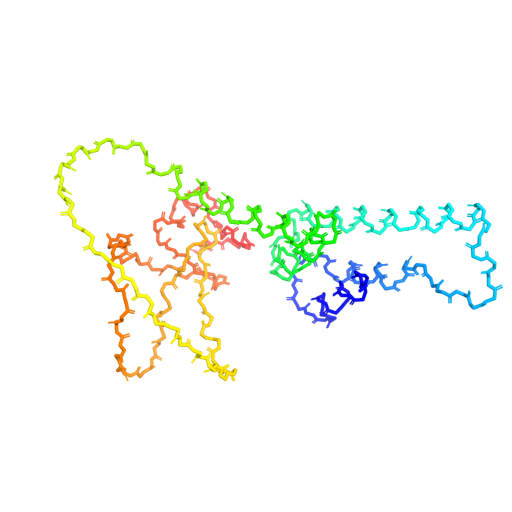.88 64 LEU A O 1
ATOM 533 N N . LEU A 1 65 ? -5.735 -1.666 -0.424 1.00 93.62 65 LEU A N 1
ATOM 534 C CA . LEU A 1 65 ? -7.199 -1.606 -0.446 1.00 93.62 65 LEU A CA 1
ATOM 535 C C . LEU A 1 65 ? -7.848 -2.824 0.225 1.00 93.62 65 LEU A C 1
ATOM 537 O O . LEU A 1 65 ? -9.036 -2.805 0.557 1.00 93.62 65 LEU A O 1
ATOM 541 N N . ASN A 1 66 ? -7.082 -3.888 0.461 1.00 92.38 66 ASN A N 1
ATOM 542 C CA . ASN A 1 66 ? -7.572 -5.063 1.155 1.00 92.38 66 ASN A CA 1
ATOM 543 C C . ASN A 1 66 ? -7.703 -4.788 2.661 1.00 92.38 66 ASN A C 1
ATOM 545 O O . ASN A 1 66 ? -6.713 -4.683 3.388 1.00 92.38 66 ASN A O 1
ATOM 549 N N . LYS A 1 67 ? -8.952 -4.750 3.141 1.00 88.50 67 LYS A N 1
ATOM 550 C CA . LYS A 1 67 ? -9.319 -4.450 4.537 1.00 88.50 67 LYS A CA 1
ATOM 551 C C . LYS A 1 67 ? -8.590 -5.305 5.577 1.00 88.50 67 LYS A C 1
ATOM 553 O O . LYS A 1 67 ? -8.365 -4.838 6.688 1.00 88.50 67 LYS A O 1
ATOM 558 N N . LYS A 1 68 ? -8.181 -6.533 5.234 1.00 88.50 68 LYS A N 1
ATOM 559 C CA . LYS A 1 68 ? -7.414 -7.405 6.144 1.00 88.50 68 LYS A CA 1
ATOM 560 C C . LYS A 1 68 ? -6.066 -6.793 6.538 1.00 88.50 68 LYS A C 1
ATOM 562 O O . LYS A 1 68 ? -5.573 -7.044 7.631 1.00 88.50 68 LYS A O 1
ATOM 567 N N . ASN A 1 69 ? -5.496 -5.953 5.677 1.00 90.62 69 ASN A N 1
ATOM 568 C CA . ASN A 1 69 ? -4.208 -5.312 5.915 1.00 90.62 69 ASN A CA 1
ATOM 569 C C . ASN A 1 69 ? -4.318 -4.024 6.743 1.00 90.62 69 ASN A C 1
ATOM 571 O O . ASN A 1 69 ? -3.295 -3.489 7.167 1.00 90.62 69 ASN A O 1
ATOM 575 N N . TYR A 1 70 ? -5.536 -3.546 7.028 1.00 89.38 70 TYR A N 1
ATOM 576 C CA . TYR A 1 70 ? -5.756 -2.292 7.762 1.00 89.38 70 TYR A CA 1
ATOM 577 C C . TYR A 1 70 ? -5.366 -2.421 9.238 1.00 89.38 70 TYR A C 1
ATOM 579 O O . TYR A 1 70 ? -5.102 -1.419 9.893 1.00 89.38 70 TYR A O 1
ATOM 587 N N . ALA A 1 71 ? -5.263 -3.656 9.741 1.00 85.38 71 ALA A N 1
ATOM 588 C CA . ALA A 1 71 ? -4.741 -3.956 11.070 1.00 85.38 71 ALA A CA 1
ATOM 589 C C . ALA A 1 71 ? -3.248 -3.599 11.230 1.00 85.38 71 ALA A C 1
ATOM 591 O O . ALA A 1 71 ? -2.750 -3.544 12.351 1.00 85.38 71 ALA A O 1
ATOM 592 N N . CYS A 1 72 ? -2.511 -3.369 10.135 1.00 91.25 72 CYS A N 1
ATOM 593 C CA . CYS A 1 72 ? -1.117 -2.945 10.197 1.00 91.25 72 CYS A CA 1
ATOM 594 C C . CYS A 1 72 ? -0.993 -1.424 10.044 1.00 91.25 72 CYS A C 1
ATOM 596 O O . CYS A 1 72 ? -1.225 -0.864 8.970 1.00 91.25 72 CYS A O 1
ATOM 598 N N . ASN A 1 73 ? -0.544 -0.760 11.113 1.00 89.06 73 ASN A N 1
ATOM 599 C CA . ASN A 1 73 ? -0.371 0.693 11.139 1.00 89.06 73 ASN A CA 1
ATOM 600 C C . ASN A 1 73 ? 0.663 1.185 10.108 1.00 89.06 73 ASN A C 1
ATOM 602 O O . ASN A 1 73 ? 0.473 2.241 9.509 1.00 89.06 73 ASN A O 1
ATOM 606 N N . ILE A 1 74 ? 1.711 0.388 9.863 1.00 91.19 74 ILE A N 1
ATOM 607 C CA . ILE A 1 74 ? 2.742 0.663 8.850 1.00 91.19 74 ILE A CA 1
ATOM 608 C C . ILE A 1 74 ? 2.125 0.637 7.447 1.00 91.19 74 ILE A C 1
ATOM 610 O O . ILE A 1 74 ? 2.385 1.520 6.632 1.00 91.19 74 ILE A O 1
ATOM 614 N N . ALA A 1 75 ? 1.276 -0.355 7.160 1.00 91.50 75 ALA A N 1
ATOM 615 C CA . ALA A 1 75 ? 0.620 -0.479 5.864 1.00 91.50 75 ALA A CA 1
ATOM 616 C C . ALA A 1 75 ? -0.316 0.709 5.586 1.00 91.50 75 ALA A C 1
ATOM 618 O O . ALA A 1 75 ? -0.209 1.357 4.544 1.00 91.50 75 ALA A O 1
ATOM 619 N N . ILE A 1 76 ? -1.220 1.011 6.523 1.00 91.69 76 ILE A N 1
ATOM 620 C CA . ILE A 1 76 ? -2.297 1.980 6.281 1.00 91.69 76 ILE A CA 1
ATOM 621 C C . ILE A 1 76 ? -1.848 3.441 6.394 1.00 91.69 76 ILE A C 1
ATOM 623 O O . ILE A 1 76 ? -2.461 4.306 5.774 1.00 91.69 76 ILE A O 1
ATOM 627 N N . ASN A 1 77 ? -0.783 3.732 7.148 1.00 89.88 77 ASN A N 1
ATOM 628 C CA . ASN A 1 77 ? -0.262 5.092 7.267 1.00 89.88 77 ASN A CA 1
ATOM 629 C C . ASN A 1 77 ? 0.964 5.291 6.389 1.00 89.88 77 ASN A C 1
ATOM 631 O O . ASN A 1 77 ? 0.929 6.102 5.467 1.00 89.88 77 ASN A O 1
ATOM 635 N N . ASP A 1 78 ? 2.043 4.559 6.650 1.00 91.88 78 ASP A N 1
ATOM 636 C CA . ASP A 1 78 ? 3.343 4.887 6.070 1.00 91.88 78 ASP A CA 1
ATOM 637 C C . ASP A 1 78 ? 3.449 4.424 4.615 1.00 91.88 78 ASP A C 1
ATOM 639 O O . ASP A 1 78 ? 3.783 5.213 3.728 1.00 91.88 78 ASP A O 1
ATOM 643 N N . VAL A 1 79 ? 3.098 3.163 4.342 1.00 93.44 79 VAL A N 1
ATOM 644 C CA . VAL A 1 79 ? 3.107 2.603 2.982 1.00 93.44 79 VAL A CA 1
ATOM 645 C C . VAL A 1 79 ? 2.063 3.308 2.117 1.00 93.44 79 VAL A C 1
ATOM 647 O O . VAL A 1 79 ? 2.394 3.751 1.017 1.00 93.44 79 VAL A O 1
ATOM 650 N N . ALA A 1 80 ? 0.833 3.477 2.614 1.00 93.94 80 ALA A N 1
ATOM 651 C CA . ALA A 1 80 ? -0.226 4.170 1.883 1.00 93.94 80 ALA A CA 1
ATOM 652 C C . ALA A 1 80 ? 0.141 5.623 1.555 1.00 93.94 80 ALA A C 1
ATOM 654 O O . ALA A 1 80 ? -0.038 6.058 0.416 1.00 93.94 80 ALA A O 1
ATOM 655 N N . LYS A 1 81 ? 0.703 6.366 2.519 1.00 92.62 81 LYS A N 1
ATOM 656 C CA . LYS A 1 81 ? 1.153 7.744 2.305 1.00 92.62 81 LYS A CA 1
ATOM 657 C C . LYS A 1 81 ? 2.261 7.809 1.264 1.00 92.62 81 LYS A C 1
ATOM 659 O O . LYS A 1 81 ? 2.131 8.569 0.312 1.00 92.62 81 LYS A O 1
ATOM 664 N N . LEU A 1 82 ? 3.316 7.003 1.399 1.00 94.31 82 LEU A N 1
ATOM 665 C CA . LEU A 1 82 ? 4.412 6.979 0.424 1.00 94.31 82 LEU A CA 1
ATOM 666 C C . LEU A 1 82 ? 3.924 6.646 -0.983 1.00 94.31 82 LEU A C 1
ATOM 668 O O . LEU A 1 82 ? 4.372 7.242 -1.963 1.00 94.31 82 LEU A O 1
ATOM 672 N N . PHE A 1 83 ? 2.999 5.696 -1.081 1.00 94.88 83 PHE A N 1
ATOM 673 C CA . PHE A 1 83 ? 2.434 5.283 -2.350 1.00 94.88 83 PHE A CA 1
ATOM 674 C C . PHE A 1 83 ? 1.569 6.387 -2.979 1.00 94.88 83 PHE A C 1
ATOM 676 O O . PHE A 1 83 ? 1.714 6.687 -4.164 1.00 94.88 83 PHE A O 1
ATOM 683 N N . ALA A 1 84 ? 0.728 7.053 -2.184 1.00 93.56 84 ALA A N 1
ATOM 684 C CA . ALA A 1 84 ? -0.076 8.186 -2.633 1.00 93.56 84 ALA A CA 1
ATOM 685 C C . ALA A 1 84 ? 0.791 9.390 -3.036 1.00 93.56 84 ALA A C 1
ATOM 687 O O . ALA A 1 84 ? 0.553 9.990 -4.082 1.00 93.56 84 ALA A O 1
ATOM 688 N N . GLU A 1 85 ? 1.823 9.719 -2.253 1.00 94.75 85 GLU A N 1
ATOM 689 C CA . GLU A 1 85 ? 2.762 10.805 -2.564 1.00 94.75 85 GLU A CA 1
ATOM 690 C C . GLU A 1 85 ? 3.507 10.552 -3.875 1.00 94.75 85 GLU A C 1
ATOM 692 O O . GLU A 1 85 ? 3.794 11.493 -4.610 1.00 94.75 85 GLU A O 1
ATOM 697 N N . PHE A 1 86 ? 3.808 9.292 -4.189 1.00 94.50 86 PHE A N 1
ATOM 698 C CA . PHE A 1 86 ? 4.408 8.936 -5.468 1.00 94.50 86 PHE A CA 1
ATOM 699 C C . PHE A 1 86 ? 3.443 9.096 -6.646 1.00 94.50 86 PHE A C 1
ATOM 701 O O . PHE A 1 86 ? 3.859 9.585 -7.693 1.00 94.50 86 PHE A O 1
ATOM 708 N N . LEU A 1 87 ? 2.180 8.681 -6.498 1.00 92.44 87 LEU A N 1
ATOM 709 C CA . LEU A 1 87 ? 1.201 8.739 -7.587 1.00 92.44 87 LEU A CA 1
ATOM 710 C C . LEU A 1 87 ? 0.701 10.156 -7.875 1.00 92.44 87 LEU A C 1
ATOM 712 O O . LEU A 1 87 ? 0.556 10.531 -9.035 1.00 92.44 87 LEU A O 1
ATOM 716 N N . TYR A 1 88 ? 0.409 10.918 -6.823 1.00 91.88 88 TYR A N 1
ATOM 717 C CA . TYR A 1 88 ? -0.282 12.205 -6.927 1.00 91.88 88 TYR A CA 1
ATOM 718 C C . TYR A 1 88 ? 0.626 13.402 -6.631 1.00 91.88 88 TYR A C 1
ATOM 720 O O . TYR A 1 88 ? 0.244 14.540 -6.891 1.00 91.88 88 TYR A O 1
ATOM 728 N N . GLY A 1 89 ? 1.825 13.163 -6.100 1.00 92.25 89 GLY A N 1
ATOM 729 C CA . GLY A 1 89 ? 2.716 14.209 -5.612 1.00 92.25 89 GLY A CA 1
ATOM 730 C C . GLY A 1 89 ? 2.451 14.569 -4.149 1.00 92.25 89 GLY A C 1
ATOM 731 O O . GLY A 1 89 ? 1.333 14.472 -3.638 1.00 92.25 89 GLY A O 1
ATOM 732 N N . LYS A 1 90 ? 3.506 15.012 -3.459 1.00 91.00 90 LYS A N 1
ATOM 733 C CA . LYS A 1 90 ? 3.465 15.349 -2.026 1.00 91.00 90 LYS A CA 1
ATOM 734 C C . LYS A 1 90 ? 2.492 16.482 -1.716 1.00 91.00 90 LYS A C 1
ATOM 736 O O . LYS A 1 90 ? 1.712 16.377 -0.773 1.00 91.00 90 LYS A O 1
ATOM 741 N N . ASP A 1 91 ? 2.505 17.524 -2.541 1.00 91.44 91 ASP A N 1
ATOM 742 C CA . ASP A 1 91 ? 1.687 18.718 -2.325 1.00 91.44 91 ASP A CA 1
ATOM 743 C C . ASP A 1 91 ? 0.194 18.406 -2.467 1.00 91.44 91 ASP A C 1
ATOM 745 O O . ASP A 1 91 ? -0.609 18.815 -1.628 1.00 91.44 91 ASP A O 1
ATOM 749 N N . ALA A 1 92 ? -0.179 17.600 -3.466 1.00 89.94 92 ALA A N 1
ATOM 750 C CA . ALA A 1 92 ? -1.560 17.171 -3.673 1.00 89.94 92 ALA A CA 1
ATOM 751 C C . ALA A 1 92 ? -2.076 16.323 -2.501 1.00 89.94 92 ALA A C 1
ATOM 753 O O . ALA A 1 92 ? -3.192 16.530 -2.021 1.00 89.94 92 ALA A O 1
ATOM 754 N N . VAL A 1 93 ? -1.253 15.398 -1.992 1.00 90.00 93 VAL A N 1
ATOM 755 C CA . VAL A 1 93 ? -1.603 14.572 -0.827 1.00 90.00 93 VAL A CA 1
ATOM 756 C C . VAL A 1 93 ? -1.741 15.428 0.433 1.00 90.00 93 VAL A C 1
ATOM 758 O O . VAL A 1 93 ? -2.715 15.271 1.170 1.00 90.00 93 VAL A O 1
ATOM 761 N N . ALA A 1 94 ? -0.826 16.371 0.671 1.00 88.06 94 ALA A N 1
ATOM 762 C CA . ALA A 1 94 ? -0.906 17.289 1.805 1.00 88.06 94 ALA A CA 1
ATOM 763 C C . ALA A 1 94 ? -2.192 18.130 1.761 1.00 88.06 94 ALA A C 1
ATOM 765 O O . ALA A 1 94 ? -2.921 18.200 2.753 1.00 88.06 94 ALA A O 1
ATOM 766 N N . GLN A 1 95 ? -2.524 18.692 0.596 1.00 83.69 95 GLN A N 1
ATOM 767 C CA . GLN A 1 95 ? -3.765 19.439 0.392 1.00 83.69 95 GLN A CA 1
ATOM 768 C C . GLN A 1 95 ? -5.007 18.564 0.593 1.00 83.69 95 GLN A C 1
ATOM 770 O O . GLN A 1 95 ? -5.965 19.006 1.229 1.00 83.69 95 GLN A O 1
ATOM 775 N N . TYR A 1 96 ? -5.001 17.318 0.108 1.00 84.44 96 TYR A N 1
ATOM 776 C CA . TYR A 1 96 ? -6.105 16.381 0.316 1.00 84.44 96 TYR A CA 1
ATOM 777 C C . TYR A 1 96 ? -6.309 16.061 1.802 1.00 84.44 96 TYR A C 1
ATOM 779 O O . TYR A 1 96 ? -7.437 16.125 2.291 1.00 84.44 96 TYR A O 1
ATOM 787 N N . ILE A 1 97 ? -5.230 15.791 2.545 1.00 82.44 97 ILE A N 1
ATOM 788 C CA . ILE A 1 97 ? -5.283 15.542 3.993 1.00 82.44 97 ILE A CA 1
ATOM 789 C C . ILE A 1 97 ? -5.835 16.767 4.730 1.00 82.44 97 ILE A C 1
ATOM 791 O O . ILE A 1 97 ? -6.713 16.622 5.583 1.00 82.44 97 ILE A O 1
ATOM 795 N N . VAL A 1 98 ? -5.362 17.972 4.392 1.00 77.12 98 VAL A N 1
ATOM 796 C CA . VAL A 1 98 ? -5.863 19.229 4.970 1.00 77.12 98 VAL A CA 1
ATOM 797 C C . VAL A 1 98 ? -7.348 19.403 4.659 1.00 77.12 98 VAL A C 1
ATOM 799 O O . VAL A 1 98 ? -8.141 19.600 5.574 1.00 77.12 98 VAL A O 1
ATOM 802 N N . LYS A 1 99 ? -7.760 19.244 3.398 1.00 75.19 99 LYS A N 1
ATOM 803 C CA . LYS A 1 99 ? -9.160 19.369 2.968 1.00 75.19 99 LYS A CA 1
ATOM 804 C C . LYS A 1 99 ? -10.070 18.354 3.653 1.00 75.19 99 LYS A C 1
ATOM 806 O O . LYS A 1 99 ? -11.167 18.712 4.073 1.00 75.19 99 LYS A O 1
ATOM 811 N N . TYR A 1 100 ? -9.632 17.105 3.788 1.00 74.50 100 TYR A N 1
ATOM 812 C CA . TYR A 1 100 ? -10.389 16.064 4.478 1.00 74.50 100 TYR A CA 1
ATOM 813 C C . TYR A 1 100 ? -10.570 16.400 5.962 1.00 74.50 100 TYR A C 1
ATOM 815 O O . TYR A 1 100 ? -11.689 16.343 6.474 1.00 74.50 100 TYR A O 1
ATOM 823 N N . LYS A 1 101 ? -9.501 16.848 6.635 1.00 74.12 101 LYS A N 1
ATOM 824 C CA . LYS A 1 101 ? -9.567 17.316 8.027 1.00 74.12 101 LYS A CA 1
ATOM 825 C C . LYS A 1 101 ? -10.500 18.522 8.176 1.00 74.12 101 LYS A C 1
ATOM 827 O O . LYS A 1 101 ? -11.346 18.517 9.064 1.00 74.12 101 LYS A O 1
ATOM 832 N N . SER A 1 102 ? -10.431 19.496 7.269 1.00 72.81 102 SER A N 1
ATOM 833 C CA . SER A 1 102 ? -11.326 20.662 7.247 1.00 72.81 102 SER A CA 1
ATOM 834 C C . SER A 1 102 ? -12.787 20.299 6.942 1.00 72.81 102 SER A C 1
ATOM 836 O O . SER A 1 102 ? -13.710 20.928 7.448 1.00 72.81 102 SER A O 1
ATOM 838 N N . LYS A 1 103 ? -13.045 19.258 6.141 1.00 63.28 103 LYS A N 1
ATOM 839 C CA . LYS A 1 103 ? -14.410 18.785 5.851 1.00 63.28 103 LYS A CA 1
ATOM 840 C C . LYS A 1 103 ? -15.006 17.985 7.013 1.00 63.28 103 LYS A C 1
ATOM 842 O O . LYS A 1 103 ? -16.204 18.101 7.280 1.00 63.28 103 LYS A O 1
ATOM 847 N N . ALA A 1 104 ? -14.176 17.236 7.739 1.00 56.75 104 ALA A N 1
ATOM 848 C CA . ALA A 1 104 ? -14.563 16.561 8.977 1.00 56.75 104 ALA A CA 1
ATOM 849 C C . ALA A 1 104 ? -14.893 17.556 10.109 1.00 56.75 104 ALA A C 1
ATOM 851 O O . ALA A 1 104 ? -15.751 17.269 10.945 1.00 56.75 104 ALA A O 1
ATOM 852 N N . THR A 1 105 ? -14.268 18.741 10.121 1.00 54.59 105 THR A N 1
ATOM 853 C CA . THR A 1 105 ? -14.630 19.828 11.048 1.00 54.59 105 THR A CA 1
ATOM 854 C C . THR A 1 105 ? -15.837 20.641 10.569 1.00 54.59 105 THR A C 1
ATOM 856 O O . THR A 1 105 ? -16.628 21.078 11.403 1.00 54.59 105 THR A O 1
ATOM 859 N N . SER A 1 106 ? -16.025 20.801 9.253 1.00 52.91 106 SER A N 1
ATOM 860 C CA . SER A 1 106 ? -17.129 21.577 8.665 1.00 52.91 106 SER A CA 1
ATOM 861 C C . SER A 1 106 ? -18.472 20.822 8.634 1.00 52.91 106 SER A C 1
ATOM 863 O O . SER A 1 106 ? -19.519 21.435 8.821 1.00 52.91 106 SER A O 1
ATOM 865 N N . SER A 1 107 ? -18.467 19.485 8.542 1.00 49.81 107 SER A N 1
ATOM 866 C CA . SER A 1 107 ? -19.698 18.660 8.562 1.00 49.81 107 SER A CA 1
ATOM 867 C C . SER A 1 107 ? -20.378 18.554 9.941 1.00 49.81 107 SER A C 1
ATOM 869 O O . SER A 1 107 ? -21.317 17.782 10.098 1.00 49.81 107 SER A O 1
ATOM 871 N N . LYS A 1 108 ? -19.923 19.305 10.956 1.00 48.16 108 LYS A N 1
ATOM 872 C CA . LYS A 1 108 ? -20.514 19.316 12.310 1.00 48.16 108 LYS A CA 1
ATOM 873 C C . LYS A 1 108 ? -21.258 20.605 12.676 1.00 48.16 108 LYS A C 1
ATOM 875 O O . LYS A 1 108 ? -21.675 20.733 13.822 1.00 48.16 108 LYS A O 1
ATOM 880 N N . ASN A 1 109 ? -21.470 21.532 11.738 1.00 42.84 109 ASN A N 1
ATOM 881 C CA . ASN A 1 109 ? -22.123 22.810 12.036 1.00 42.84 109 ASN A CA 1
ATOM 882 C C . ASN A 1 109 ? -23.373 23.039 11.171 1.00 42.84 109 ASN A C 1
ATOM 884 O O . ASN A 1 109 ? -23.362 23.865 10.265 1.00 42.84 109 ASN A O 1
ATOM 888 N N . HIS A 1 110 ? -24.473 22.356 11.495 1.00 43.16 110 HIS A N 1
ATOM 889 C CA . HIS A 1 110 ? -25.810 22.869 11.189 1.00 43.16 110 HIS A CA 1
ATOM 890 C C . HIS A 1 110 ? -26.657 22.907 12.465 1.00 43.16 110 HIS A C 1
ATOM 892 O O . HIS A 1 110 ? -27.601 22.151 12.649 1.00 43.16 110 HIS A O 1
ATOM 898 N N . SER A 1 111 ? -26.324 23.834 13.355 1.00 40.53 111 SER A N 1
ATOM 899 C CA . SER A 1 111 ? -27.290 24.395 14.296 1.00 40.53 111 SER A CA 1
ATOM 900 C C . SER A 1 111 ? -26.980 25.877 14.417 1.00 40.53 111 SER A C 1
ATOM 902 O O . SER A 1 111 ? -25.949 26.275 14.961 1.00 40.53 111 SER A O 1
ATOM 904 N N . GLN A 1 112 ? -27.853 26.673 13.810 1.00 48.84 112 GLN A N 1
ATOM 905 C CA . GLN A 1 112 ? -27.846 28.122 13.863 1.00 48.84 112 GLN A CA 1
ATOM 906 C C . GLN A 1 112 ? -27.899 28.559 15.329 1.00 48.84 112 GLN A C 1
ATOM 908 O O . GLN A 1 112 ? -28.842 28.226 16.042 1.00 48.84 112 GLN A O 1
ATOM 913 N N . HIS A 1 113 ? -26.913 29.330 15.778 1.00 35.78 113 HIS A N 1
ATOM 914 C CA . HIS A 1 113 ? -27.147 30.236 16.889 1.00 35.78 113 HIS A CA 1
ATOM 915 C C . HIS A 1 113 ? -26.491 31.575 16.585 1.00 35.78 113 HIS A C 1
ATOM 917 O O . HIS A 1 113 ? -25.274 31.725 16.501 1.00 35.78 113 HIS A O 1
ATOM 923 N N . ARG A 1 114 ? -27.381 32.527 16.339 1.00 40.69 114 ARG A N 1
ATOM 924 C CA . ARG A 1 114 ? -27.155 33.937 16.081 1.00 40.69 114 ARG A CA 1
ATOM 925 C C . ARG A 1 114 ? -26.572 34.541 17.357 1.00 40.69 114 ARG A C 1
ATOM 927 O O . ARG A 1 114 ? -27.221 34.480 18.398 1.00 40.69 114 ARG A O 1
ATOM 934 N N . SER A 1 115 ? -25.375 35.113 17.316 1.00 31.88 115 SER A N 1
ATOM 935 C CA . SER A 1 115 ? -24.947 36.074 18.338 1.00 31.88 115 SER A CA 1
ATOM 936 C C . SER A 1 115 ? -23.971 37.079 17.744 1.00 31.88 115 SER A C 1
ATOM 938 O O . SER A 1 115 ? -22.921 36.736 17.211 1.00 31.88 115 SER A O 1
ATOM 940 N N . VAL A 1 116 ? -24.434 38.320 17.807 1.00 39.88 116 VAL A N 1
ATOM 941 C CA . VAL A 1 116 ? -23.791 39.586 17.473 1.00 39.88 116 VAL A CA 1
ATOM 942 C C . VAL A 1 116 ? -22.628 39.831 18.440 1.00 39.88 116 VAL A C 1
ATOM 944 O O . VAL A 1 116 ? -22.771 39.569 19.632 1.00 39.88 116 VAL A O 1
ATOM 947 N N . GLY A 1 117 ? -21.500 40.352 17.948 1.00 30.73 117 GLY A N 1
ATOM 948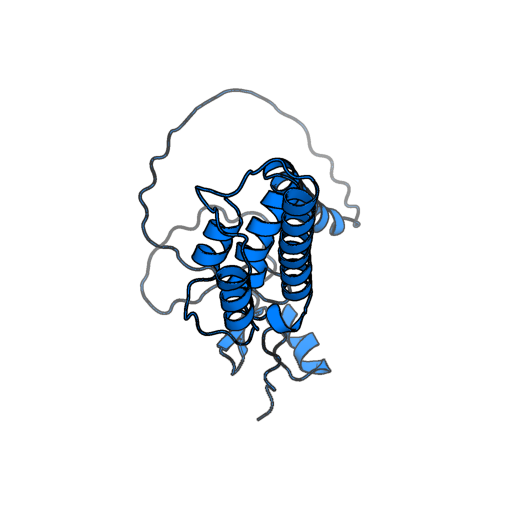 C CA . GLY A 1 117 ? -20.368 40.735 18.796 1.00 30.73 117 GLY A CA 1
ATOM 949 C C . GLY A 1 117 ? -19.173 41.304 18.025 1.00 30.73 117 GLY A C 1
ATOM 950 O O . GLY A 1 117 ? -18.248 40.564 17.728 1.00 30.73 117 GLY A O 1
ATOM 951 N N . VAL A 1 118 ? -19.285 42.588 17.665 1.00 32.00 118 VAL A N 1
ATOM 952 C CA . VAL A 1 118 ? -18.300 43.701 17.676 1.00 32.00 118 VAL A CA 1
ATOM 953 C C . VAL A 1 118 ? -16.790 43.430 17.444 1.00 32.00 118 VAL A C 1
ATOM 955 O O . VAL A 1 118 ? -16.180 42.555 18.044 1.00 32.00 118 VAL A O 1
ATOM 958 N N . LEU A 1 119 ? -16.206 44.294 16.599 1.00 33.84 119 LEU A N 1
ATOM 959 C CA . LEU A 1 119 ? -14.819 44.397 16.107 1.00 33.84 119 LEU A CA 1
ATOM 960 C C . LEU A 1 119 ? -13.795 44.972 17.118 1.00 33.84 119 LEU A C 1
ATOM 962 O O . LEU A 1 119 ? -14.156 45.836 17.917 1.00 33.84 119 LEU A O 1
ATOM 966 N N . HIS A 1 120 ? -12.510 44.610 16.950 1.00 30.39 120 HIS A N 1
ATOM 967 C CA . HIS A 1 120 ? -11.353 45.538 16.906 1.00 30.39 120 HIS A CA 1
ATOM 968 C C . HIS A 1 120 ? -10.091 44.855 16.319 1.00 30.39 120 HIS A C 1
ATOM 970 O O . HIS A 1 120 ? -9.896 43.660 16.549 1.00 30.39 120 HIS A O 1
ATOM 976 N N . GLY A 1 121 ? -9.288 45.607 15.544 1.00 29.62 121 GLY A N 1
ATOM 977 C CA . GLY A 1 121 ? -7.934 45.251 15.063 1.00 29.62 121 GLY A CA 1
ATOM 978 C C . GLY A 1 121 ? -6.881 45.325 16.189 1.00 29.62 121 GLY A C 1
ATOM 979 O O . GLY A 1 121 ? -7.258 45.442 17.350 1.00 29.62 121 GLY A O 1
ATOM 980 N N . ASP A 1 122 ? -5.566 45.178 16.002 1.00 31.19 122 ASP A N 1
ATOM 981 C CA . ASP A 1 122 ? -4.680 45.528 14.883 1.00 31.19 122 ASP A CA 1
ATOM 982 C C . ASP A 1 122 ? -3.453 44.564 14.830 1.00 31.19 122 ASP A C 1
ATOM 984 O O . ASP A 1 122 ? -3.516 43.423 15.284 1.00 31.19 122 ASP A O 1
ATOM 988 N N . GLU A 1 123 ? -2.353 45.012 14.228 1.00 38.19 123 GLU A N 1
ATOM 989 C CA . GLU A 1 123 ? -1.344 44.278 13.456 1.00 38.19 123 GLU A CA 1
ATOM 990 C C . GLU A 1 123 ? -0.036 43.926 14.226 1.00 38.19 123 GLU A C 1
ATOM 992 O O . GLU A 1 123 ? 0.231 44.448 15.301 1.00 38.19 123 GLU A O 1
ATOM 997 N N . GLU A 1 124 ? 0.809 43.094 13.585 1.00 30.89 124 GLU A N 1
ATOM 998 C CA . GLU A 1 124 ? 2.294 43.055 13.657 1.00 30.89 124 GLU A CA 1
ATOM 999 C C . GLU A 1 124 ? 3.069 41.977 14.486 1.00 30.89 124 GLU A C 1
ATOM 1001 O O . GLU A 1 124 ? 3.105 41.935 15.711 1.00 30.89 124 GLU A O 1
ATOM 1006 N N . LEU A 1 125 ? 3.736 41.106 13.703 1.00 36.97 125 LEU A N 1
ATOM 1007 C CA . LEU A 1 125 ? 5.078 40.487 13.785 1.00 36.97 125 LEU A CA 1
ATOM 1008 C C . LEU A 1 125 ? 5.759 40.172 15.139 1.00 36.97 125 LEU A C 1
ATOM 1010 O O . LEU A 1 125 ? 6.250 41.052 15.833 1.00 36.97 125 LEU A O 1
ATOM 1014 N N . ALA A 1 126 ? 6.074 38.886 15.347 1.00 32.28 126 ALA A N 1
ATOM 1015 C CA . ALA A 1 126 ? 7.384 38.471 15.870 1.00 32.28 126 ALA A CA 1
ATOM 1016 C C . ALA A 1 126 ? 7.697 37.017 15.482 1.00 32.28 126 ALA A C 1
ATOM 1018 O O . ALA A 1 126 ? 6.994 36.078 15.856 1.00 32.28 126 ALA A O 1
ATOM 1019 N N . GLY A 1 127 ? 8.777 36.830 14.720 1.00 33.97 127 GLY A N 1
ATOM 1020 C CA . GLY A 1 127 ? 9.368 35.522 14.470 1.00 33.97 127 GLY A CA 1
ATOM 1021 C C . GLY A 1 127 ? 9.982 34.939 15.742 1.00 33.97 127 GLY A C 1
ATOM 1022 O O . GLY A 1 127 ? 10.522 35.657 16.579 1.00 33.97 127 GLY A O 1
ATOM 1023 N N . SER A 1 128 ? 9.934 33.618 15.883 1.00 33.66 128 SER A N 1
ATOM 1024 C CA . SER A 1 128 ? 10.762 32.902 16.851 1.00 33.66 128 SER A CA 1
ATOM 1025 C C . SER A 1 128 ? 11.091 31.515 16.324 1.00 33.66 128 SER A C 1
ATOM 1027 O O . SER A 1 128 ? 10.244 30.633 16.199 1.00 33.66 128 SER A O 1
ATOM 1029 N N . ILE A 1 129 ? 12.369 31.372 15.991 1.00 40.88 129 ILE A N 1
ATOM 1030 C CA . ILE A 1 129 ? 13.076 30.116 15.791 1.00 40.88 129 ILE A CA 1
ATOM 1031 C C . ILE A 1 129 ? 12.910 29.277 17.062 1.00 40.88 129 ILE A C 1
ATOM 1033 O O . ILE A 1 129 ? 13.354 29.685 18.132 1.00 40.88 129 ILE A O 1
ATOM 1037 N N . LEU A 1 130 ? 12.317 28.090 16.943 1.00 33.91 130 LEU A N 1
ATOM 1038 C CA . LEU A 1 130 ? 12.411 27.062 17.975 1.00 33.91 130 LEU A CA 1
ATOM 1039 C C . LEU A 1 130 ? 13.159 25.857 17.418 1.00 33.91 130 LEU A C 1
ATOM 1041 O O . LEU A 1 130 ? 12.610 24.994 16.736 1.00 33.91 130 LEU A O 1
ATOM 1045 N N . ASN A 1 131 ? 14.442 25.821 17.769 1.00 34.94 131 ASN A N 1
ATOM 1046 C CA . ASN A 1 131 ? 15.218 24.598 17.883 1.00 34.94 131 ASN A CA 1
ATOM 1047 C C . ASN A 1 131 ? 14.460 23.627 18.795 1.00 34.94 131 ASN A C 1
ATOM 1049 O O . ASN A 1 131 ? 14.236 23.945 19.961 1.00 34.94 131 ASN A O 1
ATOM 1053 N N . ASN A 1 132 ? 14.109 22.440 18.305 1.00 33.62 132 ASN A N 1
ATOM 1054 C CA . ASN A 1 132 ? 13.643 21.364 19.174 1.00 33.62 132 ASN A CA 1
ATOM 1055 C C . ASN A 1 132 ? 14.432 20.083 18.921 1.00 33.62 132 ASN A C 1
ATOM 1057 O O . ASN A 1 132 ? 14.461 19.535 17.820 1.00 33.62 132 ASN A O 1
ATOM 1061 N N . LYS A 1 133 ? 15.105 19.650 19.991 1.00 29.30 133 LYS A N 1
ATOM 1062 C CA . LYS A 1 133 ? 15.817 18.381 20.125 1.00 29.30 133 LYS A CA 1
ATOM 1063 C C . LYS A 1 133 ? 14.854 17.193 19.946 1.00 29.30 133 LYS A C 1
ATOM 1065 O O . LYS A 1 133 ? 13.681 17.312 20.297 1.00 29.30 133 LYS A O 1
ATOM 1070 N N . PRO A 1 134 ? 15.333 16.022 19.489 1.00 34.06 134 PRO A N 1
ATOM 1071 C CA . PRO A 1 134 ? 14.530 14.811 19.460 1.00 34.06 134 PRO A CA 1
ATOM 1072 C C . PRO A 1 134 ? 14.537 14.177 20.858 1.00 34.06 134 PRO A C 1
ATOM 1074 O O . PRO A 1 134 ? 15.559 13.668 21.312 1.00 34.06 134 PRO A O 1
ATOM 1077 N N . GLY A 1 135 ? 13.409 14.216 21.561 1.00 36.09 135 GLY A N 1
ATOM 1078 C CA . GLY A 1 135 ? 13.262 13.559 22.858 1.00 36.09 135 GLY A CA 1
ATOM 1079 C C . GLY A 1 135 ? 11.799 13.457 23.273 1.00 36.09 135 GLY A C 1
ATOM 1080 O O . GLY A 1 135 ? 11.127 14.473 23.373 1.00 36.09 135 GLY A O 1
ATOM 1081 N N . GLN A 1 136 ? 11.345 12.221 23.508 1.00 37.78 136 GLN A N 1
ATOM 1082 C CA . GLN A 1 136 ? 10.032 11.817 24.039 1.00 37.78 136 GLN A CA 1
ATOM 1083 C C . GLN A 1 136 ? 8.820 12.026 23.117 1.00 37.78 136 GLN A C 1
ATOM 1085 O O . GLN A 1 136 ? 8.017 12.942 23.263 1.00 37.78 136 GLN A O 1
ATOM 1090 N N . GLN A 1 137 ? 8.622 11.058 22.216 1.00 40.06 137 GLN A N 1
ATOM 1091 C CA . GLN A 1 137 ? 7.298 10.743 21.680 1.00 40.06 137 GLN A CA 1
ATOM 1092 C C . GLN A 1 137 ? 6.435 10.184 22.822 1.00 40.06 137 GLN A C 1
ATOM 1094 O O . GLN A 1 137 ? 6.412 8.979 23.066 1.00 40.06 137 GLN A O 1
ATOM 1099 N N . SER A 1 138 ? 5.731 11.053 23.544 1.00 45.19 138 SER A N 1
ATOM 1100 C CA . SER A 1 138 ? 4.548 10.641 24.294 1.00 45.19 138 SER A CA 1
ATOM 1101 C C . SER A 1 138 ? 3.499 10.204 23.269 1.00 45.19 138 SER A C 1
ATOM 1103 O O . SER A 1 138 ? 2.812 11.014 22.651 1.00 45.19 138 SER A O 1
ATOM 1105 N N . GLY A 1 139 ? 3.454 8.900 22.994 1.00 51.75 139 GLY A N 1
ATOM 1106 C CA . GLY A 1 139 ? 2.496 8.321 22.062 1.00 51.75 139 GLY A CA 1
ATOM 1107 C C . GLY A 1 139 ? 1.077 8.588 22.552 1.00 51.75 139 GLY A C 1
ATOM 1108 O O . GLY A 1 139 ? 0.624 7.981 23.520 1.00 51.75 139 GLY A O 1
ATOM 1109 N N . PHE A 1 140 ? 0.375 9.514 21.904 1.00 60.03 140 PHE A N 1
ATOM 1110 C CA . PHE A 1 140 ? -1.055 9.678 22.115 1.00 60.03 140 PHE A CA 1
ATOM 1111 C C . PHE A 1 140 ? -1.756 8.436 21.561 1.00 60.03 140 PHE A C 1
ATOM 1113 O O . PHE A 1 140 ? -1.658 8.151 20.367 1.00 60.03 140 PHE A O 1
ATOM 1120 N N . ILE A 1 141 ? -2.451 7.691 22.419 1.00 70.12 141 ILE A N 1
ATOM 1121 C CA . ILE A 1 141 ? -3.303 6.585 21.979 1.00 70.12 141 ILE A CA 1
ATOM 1122 C C . ILE A 1 141 ? -4.525 7.186 21.284 1.00 70.12 141 ILE A C 1
ATOM 1124 O O . ILE A 1 141 ? -5.145 8.111 21.803 1.00 70.12 141 ILE A O 1
ATOM 1128 N N . ILE A 1 142 ? -4.851 6.701 20.087 1.00 75.50 142 ILE A N 1
ATOM 1129 C CA . ILE A 1 142 ? -5.946 7.225 19.264 1.00 75.50 142 ILE A CA 1
ATOM 1130 C C . ILE A 1 142 ? -7.117 6.239 19.305 1.00 75.50 142 ILE A C 1
ATOM 1132 O O . ILE A 1 142 ? -6.931 5.037 19.142 1.00 75.50 142 ILE A O 1
ATOM 1136 N N . CYS A 1 143 ? -8.330 6.756 19.493 1.00 74.75 143 CYS A N 1
ATOM 1137 C CA . CYS A 1 143 ? -9.564 5.980 19.479 1.00 74.75 143 CYS A CA 1
ATOM 1138 C C . CYS A 1 143 ? -9.832 5.464 18.061 1.00 74.75 143 CYS A C 1
ATOM 1140 O O . CYS A 1 143 ? -10.030 6.266 17.153 1.00 74.75 143 CYS A O 1
ATOM 1142 N N . GLY A 1 144 ? -9.909 4.145 17.869 1.00 67.69 144 GLY A N 1
ATOM 1143 C CA . GLY A 1 144 ? -10.126 3.533 16.547 1.00 67.69 144 GLY A CA 1
ATOM 1144 C C . GLY A 1 144 ? -11.514 3.763 15.927 1.00 67.69 144 GLY A C 1
ATOM 1145 O O . GLY A 1 144 ? -11.752 3.339 14.802 1.00 67.69 144 GLY A O 1
ATOM 1146 N N . VAL A 1 145 ? -12.432 4.418 16.647 1.00 71.06 145 VAL A N 1
ATOM 1147 C CA . VAL A 1 145 ? -13.790 4.734 16.170 1.00 71.06 145 VAL A CA 1
ATOM 1148 C C . VAL A 1 145 ? -13.883 6.187 15.699 1.00 71.06 145 VAL A C 1
ATOM 1150 O O . VAL A 1 145 ? -14.324 6.457 14.585 1.00 71.06 145 VAL A O 1
ATOM 1153 N N . CYS A 1 146 ? -13.460 7.144 16.532 1.00 68.38 146 CYS A N 1
ATOM 1154 C CA . CYS A 1 146 ? -13.569 8.573 16.222 1.00 68.38 146 CYS A CA 1
ATOM 1155 C C . CYS A 1 146 ? -12.255 9.204 15.733 1.00 68.38 146 CYS A C 1
ATOM 1157 O O . CYS A 1 146 ? -12.243 10.378 15.355 1.00 68.38 146 CYS A O 1
ATOM 1159 N N . ASN A 1 147 ? -11.151 8.451 15.761 1.00 60.16 147 ASN A N 1
ATOM 1160 C CA . ASN A 1 147 ? -9.784 8.892 15.470 1.00 60.16 147 ASN A CA 1
ATOM 1161 C C . ASN A 1 147 ? -9.310 10.093 16.312 1.00 60.16 147 ASN A C 1
ATOM 1163 O O . ASN A 1 147 ? -8.374 10.799 15.934 1.00 60.16 147 ASN A O 1
ATOM 1167 N N . GLY A 1 148 ? -9.953 10.336 17.457 1.00 64.50 148 GLY A N 1
ATOM 1168 C CA . GLY A 1 148 ? -9.546 11.338 18.439 1.00 64.50 148 GLY A CA 1
ATOM 1169 C C . GLY A 1 148 ? -8.574 10.764 19.479 1.00 64.50 148 GLY A C 1
ATOM 1170 O O . GLY A 1 148 ? -8.594 9.557 19.721 1.00 64.50 148 GLY A O 1
ATOM 1171 N N . PRO A 1 149 ? -7.737 11.598 20.121 1.00 69.88 149 PRO A N 1
ATOM 1172 C CA . PRO A 1 149 ? -6.858 11.149 21.195 1.00 69.88 149 PRO A CA 1
ATOM 1173 C C . PRO A 1 149 ? -7.675 10.634 22.389 1.00 69.88 149 PRO A C 1
ATOM 1175 O O . PRO A 1 149 ? -8.647 11.258 22.824 1.00 69.88 149 PRO A O 1
ATOM 1178 N N . VAL A 1 150 ? -7.267 9.492 22.926 1.00 73.88 150 VAL A N 1
ATOM 1179 C CA . VAL A 1 150 ? -7.749 8.932 24.187 1.00 73.88 150 VAL A CA 1
ATOM 1180 C C . VAL A 1 150 ? -6.786 9.393 25.274 1.00 73.88 150 VAL A C 1
ATOM 1182 O O . VAL A 1 150 ? -5.569 9.299 25.120 1.00 73.88 150 VAL A O 1
ATOM 1185 N N . ALA A 1 151 ? -7.315 9.964 26.355 1.00 64.75 151 ALA A N 1
ATOM 1186 C CA . ALA A 1 151 ? -6.483 10.456 27.444 1.00 64.75 151 ALA A CA 1
ATOM 1187 C C . ALA A 1 151 ? -5.747 9.282 28.112 1.00 64.75 151 ALA A C 1
ATOM 1189 O O . ALA A 1 151 ? -6.361 8.465 28.794 1.00 64.75 151 ALA A O 1
ATOM 1190 N N . CYS A 1 152 ? -4.426 9.214 27.941 1.00 46.47 152 CYS A N 1
ATOM 1191 C CA . CYS A 1 152 ? -3.588 8.255 28.650 1.00 46.47 152 CYS A CA 1
ATOM 1192 C C . CYS A 1 152 ? -3.540 8.629 30.139 1.00 46.47 152 CYS A C 1
ATOM 1194 O O . CYS A 1 152 ? -2.910 9.622 30.508 1.00 46.47 152 CYS A O 1
ATOM 1196 N N . ARG A 1 153 ? -4.155 7.831 31.021 1.00 44.81 153 ARG A N 1
ATOM 1197 C CA . ARG A 1 153 ? -3.815 7.866 32.452 1.00 44.81 153 ARG A CA 1
ATOM 1198 C C . ARG A 1 153 ? -2.506 7.108 32.646 1.00 44.81 153 ARG A C 1
ATOM 1200 O O . ARG A 1 153 ? -2.510 5.909 32.900 1.00 44.81 153 ARG A O 1
ATOM 1207 N N . VAL A 1 154 ? -1.381 7.803 32.508 1.00 41.53 154 VAL A N 1
ATOM 1208 C C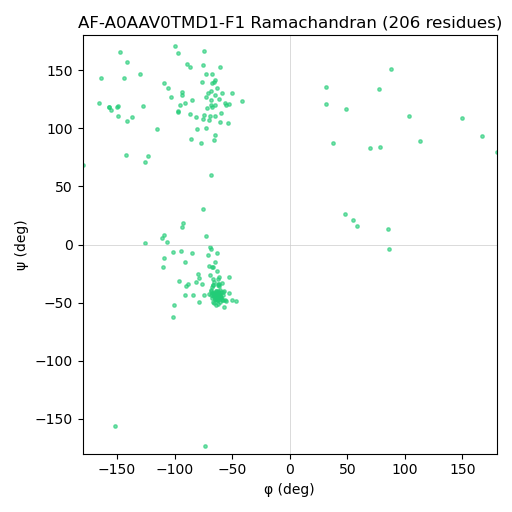A . VAL A 1 154 ? -0.101 7.276 32.987 1.00 41.53 154 VAL A CA 1
ATOM 1209 C C . VAL A 1 154 ? -0.139 7.346 34.513 1.00 41.53 154 VAL A C 1
ATOM 1211 O O . VAL A 1 154 ? -0.305 8.417 35.094 1.00 41.53 154 VAL A O 1
ATOM 1214 N N . LYS A 1 155 ? -0.069 6.190 35.173 1.00 42.06 155 LYS A N 1
ATOM 1215 C CA . LYS A 1 155 ? 0.076 6.094 36.625 1.00 42.06 155 LYS A CA 1
ATOM 1216 C C . LYS A 1 155 ? 1.558 6.308 36.943 1.00 42.06 155 LYS A C 1
ATOM 1218 O O . LYS A 1 155 ? 2.338 5.381 36.768 1.00 42.06 155 LYS A O 1
ATOM 1223 N N . GLY A 1 156 ? 1.936 7.516 37.356 1.00 38.72 156 GLY A N 1
ATOM 1224 C CA . GLY A 1 156 ? 3.292 7.806 37.830 1.00 38.72 156 GLY A CA 1
ATOM 1225 C C . GLY A 1 156 ? 3.742 9.239 37.563 1.00 38.72 156 GLY A C 1
ATOM 1226 O O . GLY A 1 156 ? 4.045 9.587 36.430 1.00 38.72 156 GLY A O 1
ATOM 1227 N N . ASP A 1 157 ? 3.814 9.992 38.655 1.00 31.89 157 ASP A N 1
ATOM 1228 C CA . ASP A 1 157 ? 4.514 11.252 38.892 1.00 31.89 157 ASP A CA 1
ATOM 1229 C C . ASP A 1 157 ? 3.960 12.587 38.371 1.00 31.89 157 ASP A C 1
ATOM 1231 O O . ASP A 1 157 ? 3.460 12.780 37.265 1.00 31.89 157 ASP A O 1
ATOM 1235 N N . SER A 1 158 ? 4.014 13.512 39.321 1.00 48.69 158 SER A N 1
ATOM 1236 C CA . SER A 1 158 ? 3.275 14.751 39.452 1.00 48.69 158 SER A CA 1
ATOM 1237 C C . SER A 1 158 ? 3.949 15.914 38.723 1.00 48.69 158 SER A C 1
ATOM 1239 O O . SER A 1 158 ? 5.170 16.015 38.698 1.00 48.69 158 SER A O 1
ATOM 1241 N N . HIS A 1 159 ? 3.105 16.874 38.328 1.00 38.47 159 HIS A N 1
ATOM 1242 C CA . HIS A 1 159 ? 3.359 18.322 38.248 1.00 38.47 159 HIS A CA 1
ATOM 1243 C C . HIS A 1 159 ? 3.393 18.991 36.846 1.00 38.47 159 HIS A C 1
ATOM 1245 O O . HIS A 1 159 ? 4.433 19.160 36.226 1.00 38.47 159 HIS A O 1
ATOM 1251 N N . VAL A 1 160 ? 2.188 19.419 36.423 1.00 44.78 160 VAL A N 1
ATOM 1252 C CA . VAL A 1 160 ? 1.772 20.701 35.785 1.00 44.78 160 VAL A CA 1
ATOM 1253 C C . VAL A 1 160 ? 2.604 21.219 34.588 1.00 44.78 160 VAL A C 1
ATOM 1255 O O . VAL A 1 160 ? 3.739 21.651 34.734 1.00 44.78 160 VAL A O 1
ATOM 1258 N N . SER A 1 161 ? 2.032 21.336 33.379 1.00 35.00 161 SER A N 1
ATOM 1259 C CA . SER A 1 161 ? 1.361 22.590 32.982 1.00 35.00 161 SER A CA 1
ATOM 1260 C C . SER A 1 161 ? 0.314 22.427 31.877 1.00 35.00 161 SER A C 1
ATOM 1262 O O . SER A 1 161 ? 0.593 22.057 30.740 1.00 35.00 161 SER A O 1
ATOM 1264 N N . LEU A 1 162 ? -0.915 22.775 32.258 1.00 50.62 162 LEU A N 1
ATOM 1265 C CA . LEU A 1 162 ? -2.081 23.011 31.418 1.00 50.62 162 LEU A CA 1
ATOM 1266 C C . LEU A 1 162 ? -1.916 24.336 30.666 1.00 50.62 162 LEU A C 1
ATOM 1268 O O . LEU A 1 162 ? -2.213 25.380 31.232 1.00 50.62 162 LEU A O 1
ATOM 1272 N N . LEU A 1 163 ? -1.519 24.310 29.395 1.00 40.16 163 LEU A N 1
ATOM 1273 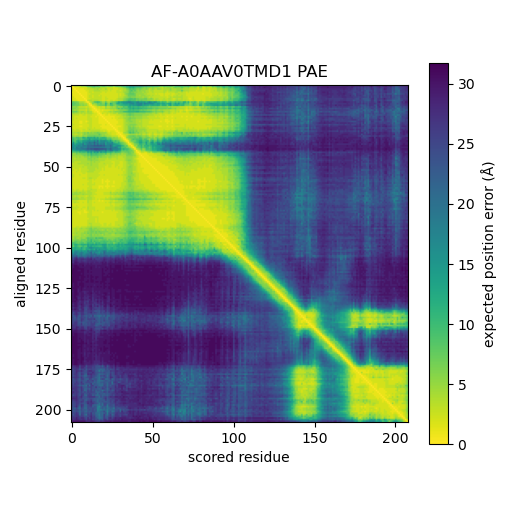C CA . LEU A 1 163 ? -1.617 25.482 28.516 1.00 40.16 163 LEU A CA 1
ATOM 1274 C C . LEU A 1 163 ? -2.009 25.054 27.097 1.00 40.16 163 LEU A C 1
ATOM 1276 O O . LEU A 1 163 ? -1.171 24.912 26.217 1.00 40.16 163 LEU A O 1
ATOM 1280 N N . ASN A 1 164 ? -3.294 24.750 26.900 1.00 37.69 164 ASN A N 1
ATOM 1281 C CA . ASN A 1 164 ? -4.216 25.586 26.116 1.00 37.69 164 ASN A CA 1
ATOM 1282 C C . ASN A 1 164 ? -5.599 24.912 26.116 1.00 37.69 164 ASN A C 1
ATOM 1284 O O . ASN A 1 164 ? -6.083 24.353 25.132 1.00 37.69 164 ASN A O 1
ATOM 1288 N N . ALA A 1 165 ? -6.223 24.900 27.293 1.00 43.41 165 ALA A N 1
ATOM 1289 C CA . ALA A 1 165 ? -7.584 24.427 27.461 1.00 43.41 165 ALA A CA 1
ATOM 1290 C C . ALA A 1 165 ? -8.542 25.581 27.165 1.00 43.41 165 ALA A C 1
ATOM 1292 O O . ALA A 1 165 ? -8.912 26.329 28.065 1.00 43.41 165 ALA A O 1
ATOM 1293 N N . SER A 1 166 ? -8.971 25.720 25.910 1.00 41.69 166 SER A N 1
ATOM 1294 C CA . SER A 1 166 ? -10.220 26.420 25.604 1.00 41.69 166 SER A CA 1
ATOM 1295 C C . SER A 1 166 ? -10.827 25.972 24.277 1.00 41.69 166 SER A C 1
ATOM 1297 O O . SER A 1 166 ? -10.298 26.238 23.205 1.00 41.69 166 SER A O 1
ATOM 1299 N N . ARG A 1 167 ? -12.019 25.366 24.416 1.00 40.34 167 ARG A N 1
ATOM 1300 C CA . ARG A 1 167 ? -12.972 24.868 23.401 1.00 40.34 167 ARG A CA 1
ATOM 1301 C C . ARG A 1 167 ? -12.557 23.515 22.792 1.00 40.34 167 ARG A C 1
ATOM 1303 O O . ARG A 1 167 ? -11.994 23.457 21.713 1.00 40.34 167 ARG A O 1
ATOM 1310 N N . ARG A 1 168 ? -12.853 22.365 23.411 1.00 42.38 168 ARG A N 1
ATOM 1311 C CA . ARG A 1 168 ? -14.188 21.920 23.856 1.00 42.38 168 ARG A CA 1
ATOM 1312 C C . ARG A 1 168 ? -14.084 21.027 25.103 1.00 42.38 168 ARG A C 1
ATOM 1314 O O . ARG A 1 168 ? -13.539 19.933 25.039 1.00 42.38 168 ARG A O 1
ATOM 1321 N N . ARG A 1 169 ? -14.690 21.453 26.216 1.00 50.66 169 ARG A N 1
ATOM 1322 C CA . ARG A 1 169 ? -15.180 20.515 27.237 1.00 50.66 169 ARG A CA 1
ATOM 1323 C C . ARG A 1 169 ? -16.389 19.782 26.647 1.00 50.66 169 ARG A C 1
ATOM 1325 O O . ARG A 1 169 ? -17.428 20.407 26.465 1.00 50.66 169 ARG A O 1
ATOM 1332 N N . ARG A 1 170 ? -16.204 18.509 26.297 1.00 42.12 170 ARG A N 1
ATOM 1333 C CA . ARG A 1 170 ? -17.187 17.422 26.074 1.00 42.12 170 ARG A CA 1
ATOM 1334 C C . ARG A 1 170 ? -16.375 16.322 25.380 1.00 42.12 170 ARG A C 1
ATOM 1336 O O . ARG A 1 170 ? -16.102 16.450 24.197 1.00 42.12 170 ARG A O 1
ATOM 1343 N N . SER A 1 171 ? -15.800 15.344 26.057 1.00 42.22 171 SER A N 1
ATOM 1344 C CA . SER A 1 171 ? -16.196 14.703 27.302 1.00 42.22 171 SER A CA 1
ATOM 1345 C C . SER A 1 171 ? -14.932 14.372 28.092 1.00 42.22 171 SER A C 1
ATOM 1347 O O . SER A 1 171 ? -13.935 13.949 27.513 1.00 42.22 171 SER A O 1
ATOM 1349 N N . SER A 1 172 ? -14.969 14.501 29.420 1.00 50.44 172 SER A N 1
ATOM 1350 C CA . SER A 1 172 ? -14.141 13.651 30.288 1.00 50.44 172 SER A CA 1
ATOM 1351 C C . SER A 1 172 ? -14.700 12.227 30.187 1.00 50.44 172 SER A C 1
ATOM 1353 O O . SER A 1 172 ? -15.244 11.692 31.148 1.00 50.44 172 SER A O 1
ATOM 1355 N N . ALA A 1 173 ? -14.691 11.690 28.971 1.00 56.62 173 ALA A N 1
ATOM 1356 C CA . ALA A 1 173 ? -15.219 10.394 28.635 1.00 56.62 173 ALA A CA 1
ATOM 1357 C C . ALA A 1 173 ? -14.315 9.368 29.288 1.00 56.62 173 ALA A C 1
ATOM 1359 O O . ALA A 1 173 ? -13.094 9.393 29.102 1.00 56.62 173 ALA A O 1
ATOM 1360 N N . TYR A 1 174 ? -14.918 8.501 30.086 1.00 69.88 174 TYR A N 1
ATOM 1361 C CA . TYR A 1 174 ? -14.263 7.297 30.546 1.00 69.88 174 TYR A CA 1
ATOM 1362 C C . TYR A 1 174 ? -13.670 6.591 29.318 1.00 69.88 174 TYR A C 1
ATOM 1364 O O . TYR A 1 174 ? -14.308 6.491 28.271 1.00 69.88 174 TYR A O 1
ATOM 1372 N N . ALA A 1 175 ? -12.399 6.214 29.402 1.00 77.19 175 ALA A N 1
ATOM 1373 C CA . ALA A 1 175 ? -11.760 5.416 28.371 1.00 77.19 175 ALA A CA 1
ATOM 1374 C C . ALA A 1 175 ? -11.886 3.951 28.780 1.00 77.19 175 ALA A C 1
ATOM 1376 O O . ALA A 1 175 ? -11.582 3.610 29.924 1.00 77.19 175 ALA A O 1
ATOM 1377 N N . ILE A 1 176 ? -12.326 3.102 27.858 1.00 76.38 176 ILE A N 1
ATOM 1378 C CA . ILE A 1 176 ? -12.393 1.658 28.058 1.00 76.38 176 ILE A CA 1
ATOM 1379 C C . ILE A 1 176 ? -11.228 1.025 27.313 1.00 76.38 176 ILE A C 1
ATOM 1381 O O . ILE A 1 176 ? -11.051 1.247 26.113 1.00 76.38 176 ILE A O 1
ATOM 1385 N N . THR A 1 177 ? -10.461 0.215 28.037 1.00 83.38 177 THR A N 1
ATOM 1386 C CA . THR A 1 177 ? -9.500 -0.723 27.462 1.00 83.38 177 THR A CA 1
ATOM 1387 C C . THR A 1 177 ? -10.178 -2.078 27.344 1.00 83.38 177 THR A C 1
ATOM 1389 O O . THR A 1 177 ? -10.617 -2.636 28.346 1.00 83.38 177 THR A O 1
ATOM 1392 N N . LEU A 1 178 ? -10.265 -2.593 26.125 1.00 84.12 178 LEU A N 1
ATOM 1393 C CA . LEU A 1 178 ? -10.778 -3.933 25.845 1.00 84.12 178 LEU A CA 1
ATOM 1394 C C . LEU A 1 178 ? -9.762 -5.019 26.238 1.00 84.12 178 LEU A C 1
ATOM 1396 O O . LEU A 1 178 ? -8.583 -4.712 26.419 1.00 84.12 178 LEU A O 1
ATOM 1400 N N . GLN A 1 179 ? -10.169 -6.291 26.309 1.00 77.31 179 GLN A N 1
ATOM 1401 C CA . GLN A 1 179 ? -9.266 -7.407 26.653 1.00 77.31 179 GLN A CA 1
ATOM 1402 C C . GLN A 1 179 ? -8.081 -7.525 25.688 1.00 77.31 179 GLN A C 1
ATOM 1404 O O . GLN A 1 179 ? -6.962 -7.849 26.079 1.00 77.31 179 GLN A O 1
ATOM 1409 N N . CYS A 1 180 ? -8.307 -7.182 24.421 1.00 81.50 180 CYS A N 1
ATOM 1410 C CA . CYS A 1 180 ? -7.261 -7.101 23.405 1.00 81.50 180 CYS A CA 1
ATOM 1411 C C . CYS A 1 180 ? -6.263 -5.936 23.593 1.00 81.50 180 CYS A C 1
ATOM 1413 O O . CYS A 1 180 ? -5.344 -5.793 22.789 1.00 81.50 180 CYS A O 1
ATOM 1415 N N . GLY A 1 181 ? -6.443 -5.082 24.607 1.00 77.56 181 GLY A N 1
ATOM 1416 C CA . GLY A 1 181 ? -5.551 -3.968 24.945 1.00 77.56 181 GLY A CA 1
ATOM 1417 C C . GLY A 1 181 ? -5.826 -2.655 24.202 1.00 77.56 181 GLY A C 1
ATOM 1418 O O . GLY A 1 181 ? -5.188 -1.642 24.493 1.00 77.56 181 GLY A O 1
ATOM 1419 N N . HIS A 1 182 ? -6.777 -2.629 23.264 1.00 82.25 182 HIS A N 1
ATOM 1420 C CA . HIS A 1 182 ? -7.155 -1.404 22.552 1.00 82.25 182 HIS A CA 1
ATOM 1421 C C . HIS A 1 182 ? -8.021 -0.483 23.419 1.00 82.25 182 HIS A C 1
ATOM 1423 O O . HIS A 1 182 ? -8.918 -0.950 24.120 1.00 82.25 182 HIS A O 1
ATOM 1429 N N . GLN A 1 183 ? -7.772 0.827 23.329 1.00 81.75 183 GLN A N 1
ATOM 1430 C CA . GLN A 1 183 ? -8.469 1.857 24.101 1.00 81.75 183 GLN A CA 1
ATOM 1431 C C . GLN A 1 183 ? -9.405 2.702 23.241 1.00 81.75 183 GLN A C 1
ATOM 1433 O O . GLN A 1 183 ? -9.049 3.141 22.145 1.00 81.75 183 GLN A O 1
ATOM 1438 N N . PHE A 1 184 ? -10.581 2.990 23.786 1.00 85.69 184 PHE A N 1
ATOM 1439 C CA . PHE A 1 184 ? -11.617 3.779 23.130 1.00 85.69 184 PHE A CA 1
ATOM 1440 C C . PHE A 1 184 ? -12.309 4.688 24.138 1.00 85.69 184 PHE A C 1
ATOM 1442 O O . PHE A 1 184 ? -12.320 4.402 25.334 1.00 85.69 184 PHE A O 1
ATOM 1449 N N . HIS A 1 185 ? -12.922 5.770 23.661 1.00 86.19 185 HIS A N 1
ATOM 1450 C CA . HIS A 1 185 ? -13.892 6.494 24.481 1.00 86.19 185 HIS A CA 1
ATOM 1451 C C . HIS A 1 185 ? -15.124 5.612 24.698 1.00 86.19 185 HIS A C 1
ATOM 1453 O O . HIS A 1 185 ? -15.573 4.957 23.755 1.00 86.19 185 HIS A O 1
ATOM 1459 N N . ASP A 1 186 ? -15.664 5.609 25.911 1.00 80.94 186 ASP A N 1
ATOM 1460 C CA . ASP A 1 186 ? -16.859 4.853 26.298 1.00 80.94 186 ASP A CA 1
ATOM 1461 C C . ASP A 1 186 ? -18.026 5.090 25.322 1.00 80.94 186 ASP A C 1
ATOM 1463 O O . ASP A 1 186 ? -18.559 4.150 24.731 1.00 80.94 186 ASP A O 1
ATOM 1467 N N . GLU A 1 187 ? -18.310 6.355 24.992 1.00 81.81 187 GLU A N 1
ATOM 1468 C CA . GLU A 1 187 ? -19.368 6.723 24.045 1.00 81.81 187 GLU A CA 1
ATOM 1469 C C . GLU A 1 187 ? -19.139 6.210 22.619 1.00 81.81 187 GLU A C 1
ATOM 1471 O O . GLU A 1 187 ? -20.079 6.105 21.834 1.00 81.81 187 GLU A O 1
ATOM 1476 N N . CYS A 1 188 ? -17.888 5.918 22.262 1.00 80.81 188 CYS A N 1
ATOM 1477 C CA . CYS A 1 188 ? -17.534 5.423 20.940 1.00 80.81 188 CYS A CA 1
ATOM 1478 C C . CYS A 1 188 ? -17.617 3.897 20.859 1.00 80.81 188 CYS A C 1
ATOM 1480 O O . CYS A 1 188 ? -17.935 3.365 19.797 1.00 80.81 188 CYS A O 1
ATOM 1482 N N . ILE A 1 189 ? -17.295 3.192 21.945 1.00 86.81 189 ILE A N 1
ATOM 1483 C CA . ILE A 1 189 ? -17.150 1.734 21.928 1.00 86.81 189 ILE A CA 1
ATOM 1484 C C . ILE A 1 189 ? -18.407 0.995 22.374 1.00 86.81 189 ILE A C 1
ATOM 1486 O O . ILE A 1 189 ? -18.681 -0.078 21.843 1.00 86.81 189 ILE A O 1
ATOM 1490 N N . VAL A 1 190 ? -19.210 1.574 23.273 1.00 84.19 190 VAL A N 1
ATOM 1491 C CA . VAL A 1 190 ? -20.437 0.942 23.786 1.00 84.19 190 VAL A CA 1
ATOM 1492 C C . VAL A 1 190 ? -21.422 0.553 22.672 1.00 84.19 190 VAL A C 1
ATOM 1494 O O . VAL A 1 190 ? -21.846 -0.602 22.669 1.00 84.19 190 VAL A O 1
ATOM 1497 N N . PRO A 1 191 ? -21.752 1.413 21.681 1.00 80.69 191 PRO A N 1
ATOM 1498 C CA . PRO A 1 191 ? -22.661 1.019 20.600 1.00 80.69 191 PRO A CA 1
ATOM 1499 C C . PRO A 1 191 ? -22.110 -0.143 19.765 1.00 80.69 191 PRO A C 1
ATOM 1501 O O . PRO A 1 191 ? -22.836 -1.071 19.421 1.00 80.69 191 PRO A O 1
ATOM 1504 N N . VAL A 1 192 ? -20.800 -0.125 19.494 1.00 80.94 192 VAL A N 1
ATOM 1505 C CA . VAL A 1 192 ? -20.125 -1.155 18.693 1.00 80.94 192 VAL A CA 1
ATOM 1506 C C . VAL A 1 192 ? -20.114 -2.494 19.422 1.00 80.94 192 VAL A C 1
ATOM 1508 O O . VAL A 1 192 ? -20.360 -3.531 18.805 1.00 80.94 192 VAL A O 1
ATOM 1511 N N . LEU A 1 193 ? -19.856 -2.494 20.732 1.00 83.88 193 LEU A N 1
ATOM 1512 C CA . LEU A 1 193 ? -19.907 -3.710 21.538 1.00 83.88 193 LEU A CA 1
ATOM 1513 C C . LEU A 1 193 ? -21.331 -4.240 21.672 1.00 83.88 193 LEU A C 1
ATOM 1515 O O . LEU A 1 193 ? -21.516 -5.446 21.572 1.00 83.88 193 LEU A O 1
ATOM 1519 N N . ASN A 1 194 ? -22.328 -3.370 21.828 1.00 82.94 194 ASN A N 1
ATOM 1520 C CA . ASN A 1 194 ? -23.722 -3.795 21.938 1.00 82.94 194 ASN A CA 1
ATOM 1521 C C . ASN A 1 194 ? -24.227 -4.512 20.670 1.00 82.94 194 ASN A C 1
ATOM 1523 O O . ASN A 1 194 ? -25.083 -5.385 20.756 1.00 82.94 194 ASN A O 1
ATOM 1527 N N . GLU A 1 195 ? -23.683 -4.173 19.497 1.00 80.19 195 GLU A N 1
ATOM 1528 C CA . GLU A 1 195 ? -24.040 -4.817 18.226 1.00 80.19 195 GLU A CA 1
ATOM 1529 C C . GLU A 1 195 ? -23.152 -6.018 17.879 1.00 80.19 195 GLU A C 1
ATOM 1531 O O . GLU A 1 195 ? -23.635 -7.039 17.392 1.00 80.19 195 GLU A O 1
ATOM 1536 N N . THR A 1 196 ? -21.838 -5.894 18.073 1.00 83.31 196 THR A N 1
ATOM 1537 C CA . THR A 1 196 ? -20.865 -6.851 17.519 1.00 83.31 196 THR A CA 1
ATOM 1538 C C . THR A 1 196 ? -20.188 -7.718 18.568 1.00 83.31 196 THR A C 1
ATOM 1540 O O . THR A 1 196 ? -19.602 -8.742 18.207 1.00 83.31 196 THR A O 1
ATOM 1543 N N . LEU A 1 197 ? -20.218 -7.294 19.839 1.00 84.12 197 LEU A N 1
ATOM 1544 C CA . LEU A 1 197 ? -19.441 -7.850 20.954 1.00 84.12 197 LEU A CA 1
ATOM 1545 C C . LEU A 1 197 ? -17.952 -8.026 20.620 1.00 84.12 197 LEU A C 1
ATOM 1547 O O . LEU A 1 197 ? -17.277 -8.905 21.158 1.00 84.12 197 LEU A O 1
ATOM 1551 N N . ARG A 1 198 ? -17.437 -7.220 19.686 1.00 83.00 198 ARG A N 1
ATOM 1552 C CA . ARG A 1 198 ? -16.087 -7.340 19.149 1.00 83.00 198 ARG A CA 1
ATOM 1553 C C . ARG A 1 198 ? -15.368 -6.007 19.170 1.00 83.00 198 ARG A C 1
ATOM 1555 O O . ARG A 1 198 ? -15.952 -4.955 18.926 1.00 83.00 198 ARG A O 1
ATOM 1562 N N . CYS A 1 199 ? -14.059 -6.063 19.385 1.00 82.62 199 CYS A N 1
ATOM 1563 C CA . CYS A 1 199 ? -13.196 -4.907 19.207 1.00 82.62 199 CYS A CA 1
ATOM 1564 C C . CYS A 1 199 ? -13.247 -4.425 17.740 1.00 82.62 199 CYS A C 1
ATOM 1566 O O . CYS A 1 199 ? -12.915 -5.203 16.848 1.00 82.62 199 CYS A O 1
ATOM 1568 N N . PRO A 1 200 ? -13.555 -3.150 17.448 1.00 76.50 200 PRO A N 1
ATOM 1569 C CA . PRO A 1 200 ? -13.552 -2.643 16.073 1.00 76.50 200 PRO A CA 1
ATOM 1570 C C . PRO A 1 200 ? -12.159 -2.606 15.424 1.00 76.50 200 PRO A C 1
ATOM 1572 O O . PRO A 1 200 ? -12.057 -2.575 14.200 1.00 76.50 200 PRO A O 1
ATOM 1575 N N . THR A 1 201 ? -11.082 -2.630 16.218 1.00 75.50 201 THR A N 1
ATOM 1576 C CA . THR A 1 201 ? -9.702 -2.595 15.704 1.00 75.50 201 THR A CA 1
ATOM 1577 C C . THR A 1 201 ? -9.189 -3.979 15.307 1.00 75.50 201 THR A C 1
ATOM 1579 O O . THR A 1 201 ? -8.554 -4.121 14.265 1.00 75.50 201 THR A O 1
ATOM 1582 N N . CYS A 1 202 ? -9.447 -5.011 16.118 1.00 79.88 202 CYS A N 1
ATOM 1583 C CA . CYS A 1 202 ? -8.891 -6.355 15.902 1.00 79.88 202 CYS A CA 1
ATOM 1584 C C . CYS A 1 202 ? -9.930 -7.481 15.832 1.00 79.88 202 CYS A C 1
ATOM 1586 O O . CYS A 1 202 ? -9.552 -8.637 15.668 1.00 79.88 202 CYS A O 1
ATOM 1588 N N . TYR A 1 203 ? -11.222 -7.164 15.947 1.00 78.62 203 TYR A N 1
ATOM 1589 C CA . TYR A 1 203 ? -12.348 -8.107 15.936 1.00 78.62 203 TYR A CA 1
ATOM 1590 C C . TYR A 1 203 ? -12.301 -9.187 17.026 1.00 78.62 203 TYR A C 1
ATOM 1592 O O . TYR A 1 203 ? -13.038 -10.171 16.950 1.00 78.62 203 TYR A O 1
ATOM 1600 N N . HIS A 1 204 ? -11.471 -8.992 18.055 1.00 78.69 204 HIS A N 1
ATOM 1601 C CA . HIS A 1 204 ? -11.446 -9.836 19.244 1.00 78.69 204 HIS A CA 1
ATOM 1602 C C . HIS A 1 204 ? -12.821 -9.825 19.919 1.00 78.69 204 HIS A C 1
ATOM 1604 O O . HIS A 1 204 ? -13.382 -8.747 20.113 1.00 78.69 204 HIS A O 1
ATOM 1610 N N . LEU A 1 205 ? -13.369 -11.002 20.231 1.00 84.19 205 LEU A N 1
ATOM 1611 C CA . LEU A 1 205 ? -14.631 -11.142 20.962 1.00 84.19 205 LEU A CA 1
ATOM 1612 C C . LEU A 1 205 ? -14.415 -10.762 22.430 1.00 84.19 205 LEU A C 1
ATOM 1614 O O . LEU A 1 205 ? -13.537 -11.313 23.079 1.00 84.19 205 LEU A O 1
ATOM 1618 N N . GLU A 1 206 ? -15.222 -9.844 22.952 1.00 78.38 206 GLU A N 1
ATOM 1619 C CA . GLU A 1 206 ? -15.119 -9.331 24.331 1.00 78.38 206 GLU A CA 1
ATOM 1620 C C . GLU A 1 206 ? -16.009 -10.098 25.326 1.00 78.38 206 GLU A C 1
ATOM 1622 O O . GLU A 1 206 ? -16.317 -9.602 26.405 1.00 78.38 206 GLU A O 1
ATOM 1627 N N . ILE A 1 207 ? -16.441 -11.309 24.964 1.00 67.25 207 ILE A N 1
ATOM 1628 C CA . ILE A 1 207 ? -17.314 -12.138 25.799 1.00 67.25 207 ILE A CA 1
ATOM 1629 C C . ILE A 1 207 ? -16.458 -12.937 26.787 1.00 67.25 207 ILE A C 1
ATOM 1631 O O . ILE A 1 207 ? -15.593 -13.705 26.361 1.00 67.25 207 ILE A O 1
ATOM 1635 N N . GLN A 1 208 ? -16.743 -12.798 28.081 1.00 45.59 208 GLN A N 1
ATOM 1636 C CA . GLN A 1 208 ? -16.449 -13.809 29.095 1.00 45.59 208 GLN A CA 1
ATOM 1637 C C . GLN A 1 208 ? -17.715 -14.083 29.901 1.00 45.59 208 GLN A C 1
ATOM 1639 O O . GLN A 1 208 ? -18.398 -13.095 30.253 1.00 45.59 208 GLN A O 1
#